Protein AF-A0A965VD50-F1 (afdb_monomer_lite)

pLDDT: mean 77.56, std 16.08, range [37.97, 95.81]

Sequence (191 aa):
MLQEQPTMGSTSDRRQHGAGDTHPACRGAGSARGFTLVELLVVIAIIATLIGLLLPAVQSARESARRSQCQSNMRQMALAFVVCADTKRYLPAACYTTAAASTTKFPKPPEGNTSRTEHSWRVQVLDYLEEKATLGTYNLQKHWYNSTTNSSPASSIDASLGVRADSNIGVATRTVSVFRCPTAPAAPKIS

Secondary structure (DSSP, 8-state):
---------------------------------PPPHHHHHHHHHHHHHHHHHHHHHHHHHHHHHHHHHHHHHHHHHHHHHHHHHHHHSS---SB--GGGTT-TTS--PPTT-TT----BHHHHHTTTTT-HHHHHT--TTS-TT--SBSSSSPPPBPTTTSSBTTBHHHHHT---GGG--TTSPPPP---

Radius of gyration: 32.41 Å; chains: 1; bounding box: 77×69×64 Å

Structure (mmCIF, N/CA/C/O backbone):
data_AF-A0A965VD50-F1
#
_entry.id   AF-A0A965VD50-F1
#
loop_
_atom_site.group_PDB
_atom_site.id
_atom_site.type_symbol
_atom_site.label_atom_id
_atom_site.label_alt_id
_atom_site.label_comp_id
_atom_site.label_asym_id
_atom_site.label_entity_id
_atom_site.label_seq_id
_atom_site.pdbx_PDB_ins_code
_atom_site.Cartn_x
_atom_site.Cartn_y
_atom_site.Cartn_z
_atom_site.occupancy
_atom_site.B_iso_or_equiv
_atom_site.auth_seq_id
_atom_site.auth_comp_id
_atom_site.auth_asym_id
_atom_site.auth_atom_id
_atom_site.pdbx_PDB_model_num
ATOM 1 N N . MET A 1 1 ? 0.221 50.628 -17.707 1.00 41.06 1 MET A N 1
ATOM 2 C CA . MET A 1 1 ? -1.244 50.649 -17.909 1.00 41.06 1 MET A CA 1
ATOM 3 C C . MET A 1 1 ? -1.758 49.302 -17.427 1.00 41.06 1 MET A C 1
ATOM 5 O O . MET A 1 1 ? -1.425 48.324 -18.070 1.00 41.06 1 MET A O 1
ATOM 9 N N . LEU A 1 2 ? -2.403 49.097 -16.284 1.00 38.66 2 LEU A N 1
ATOM 10 C CA . LEU A 1 2 ? -3.078 49.908 -15.259 1.00 38.66 2 LEU A CA 1
ATOM 11 C C . LEU A 1 2 ? -2.607 49.346 -13.883 1.00 38.66 2 LEU A C 1
ATOM 13 O O . LEU A 1 2 ? -2.403 48.141 -13.790 1.00 38.66 2 LEU A O 1
ATOM 17 N N . GLN A 1 3 ? -2.123 50.178 -12.949 1.00 37.97 3 GLN A N 1
ATOM 18 C CA . GLN A 1 3 ? -2.853 50.781 -11.803 1.00 37.97 3 GLN A CA 1
ATOM 19 C C . GLN A 1 3 ? -2.898 49.814 -10.588 1.00 37.97 3 GLN A C 1
ATOM 21 O O . GLN A 1 3 ? -3.434 48.721 -10.708 1.00 37.97 3 GLN A O 1
ATOM 26 N N . GLU A 1 4 ? -2.069 50.024 -9.547 1.00 42.53 4 GLU A N 1
ATOM 27 C CA . GLU A 1 4 ? -2.384 50.716 -8.259 1.00 42.53 4 GLU A CA 1
ATOM 28 C C . GLU A 1 4 ? -3.633 50.124 -7.565 1.00 42.53 4 GLU A C 1
ATOM 30 O O . GLU A 1 4 ? -4.651 49.965 -8.220 1.00 42.53 4 GLU A O 1
ATOM 35 N N . GLN A 1 5 ? -3.749 49.826 -6.268 1.00 45.75 5 GLN A N 1
ATOM 36 C CA . GLN A 1 5 ? -2.951 49.918 -5.038 1.00 45.75 5 GLN A CA 1
ATOM 37 C C . GLN A 1 5 ? -3.771 49.187 -3.919 1.00 45.75 5 GLN A C 1
ATOM 39 O O . GLN A 1 5 ? -4.907 48.779 -4.173 1.00 45.75 5 GLN A O 1
ATOM 44 N N . PRO A 1 6 ? -3.241 49.011 -2.690 1.00 66.69 6 PRO A N 1
ATOM 45 C CA . PRO A 1 6 ? -3.933 48.427 -1.526 1.00 66.69 6 PRO A CA 1
ATOM 46 C C . PRO A 1 6 ? -4.768 49.467 -0.739 1.00 66.69 6 PRO A C 1
ATOM 48 O O . PRO A 1 6 ? -4.595 50.658 -0.964 1.00 66.69 6 PRO A O 1
ATOM 51 N N . THR A 1 7 ? -5.628 49.037 0.209 1.00 50.72 7 THR A N 1
ATOM 52 C CA . THR A 1 7 ? -5.884 49.614 1.569 1.00 50.72 7 THR A CA 1
ATOM 53 C C . THR A 1 7 ? -7.303 49.369 2.128 1.00 50.72 7 THR A C 1
ATOM 55 O O . THR A 1 7 ? -8.295 49.439 1.419 1.00 50.72 7 THR A O 1
ATOM 58 N N . MET A 1 8 ? -7.325 49.129 3.450 1.00 47.28 8 MET A N 1
ATOM 59 C CA . MET A 1 8 ? -8.292 49.535 4.492 1.00 47.28 8 MET A CA 1
ATOM 60 C C . MET A 1 8 ? -9.808 49.281 4.371 1.00 47.28 8 MET A C 1
ATOM 62 O O . MET A 1 8 ? -10.480 49.696 3.438 1.00 47.28 8 MET A O 1
ATOM 66 N N . GLY A 1 9 ? -10.375 48.769 5.474 1.00 45.22 9 GLY A N 1
ATOM 67 C CA . GLY A 1 9 ? -11.815 48.791 5.738 1.00 45.22 9 GLY A CA 1
ATOM 68 C C . GLY A 1 9 ? -12.187 48.307 7.140 1.00 45.22 9 GLY A C 1
ATOM 69 O O . GLY A 1 9 ? -12.699 47.207 7.304 1.00 45.22 9 GLY A O 1
ATOM 70 N N . SER A 1 10 ? -11.915 49.132 8.152 1.00 48.75 10 SER A N 1
ATOM 71 C CA . SER A 1 10 ? -12.510 49.035 9.491 1.00 48.75 10 SER A CA 1
ATOM 72 C C . SER A 1 10 ? -14.011 49.357 9.427 1.00 48.75 10 SER A C 1
ATOM 74 O O . SER A 1 10 ? -14.382 50.409 8.918 1.00 48.75 10 SER A O 1
ATOM 76 N N . THR A 1 11 ? -14.856 48.488 9.984 1.00 60.41 11 THR A N 1
ATOM 77 C CA . THR A 1 11 ? -16.196 48.812 10.517 1.00 60.41 11 THR A CA 1
ATOM 78 C C . THR A 1 11 ? -16.309 47.991 11.809 1.00 60.41 11 THR A C 1
ATOM 80 O O . THR A 1 11 ? -16.185 46.774 11.783 1.00 60.41 11 THR A O 1
ATOM 83 N N . SER A 1 12 ? -16.203 48.553 13.013 1.00 54.62 12 SER A N 1
ATOM 84 C CA . SER A 1 12 ? -17.037 49.576 13.647 1.00 54.62 12 SER A CA 1
ATOM 85 C C . SER A 1 12 ? -18.519 49.189 13.685 1.00 54.62 12 SER A C 1
ATOM 87 O O . SER A 1 12 ? -19.268 49.426 12.746 1.00 54.62 12 SER A O 1
ATOM 89 N N . ASP A 1 13 ? -18.879 48.635 14.843 1.00 44.47 13 ASP A N 1
ATOM 90 C CA . ASP A 1 13 ? -19.985 49.102 15.681 1.00 44.47 13 ASP A CA 1
ATOM 91 C C . ASP A 1 13 ? -21.411 48.556 15.455 1.00 44.47 13 ASP A C 1
ATOM 93 O O . ASP A 1 13 ? -21.925 48.397 14.353 1.00 44.47 13 ASP A O 1
ATOM 97 N N . ARG A 1 14 ? -22.058 48.374 16.614 1.00 52.06 14 ARG A N 1
ATOM 98 C CA . ARG A 1 14 ? -23.483 48.176 16.901 1.00 52.06 14 ARG A CA 1
ATOM 99 C C . ARG A 1 14 ? -24.137 46.865 16.464 1.00 52.06 14 ARG A C 1
ATOM 101 O O . ARG A 1 14 ? -24.595 46.728 15.341 1.00 52.06 14 ARG A O 1
ATOM 108 N N . ARG A 1 15 ? -24.483 46.037 17.461 1.00 49.19 15 ARG A N 1
ATOM 109 C CA . ARG A 1 15 ? -25.770 46.192 18.175 1.00 49.19 15 ARG A CA 1
ATOM 110 C C . ARG A 1 15 ? -25.696 45.649 19.602 1.00 49.19 15 ARG A C 1
ATOM 112 O O . ARG A 1 15 ? -25.590 44.452 19.833 1.00 49.19 15 ARG A O 1
ATOM 119 N N . GLN A 1 16 ? -25.842 46.569 20.548 1.00 56.34 16 GLN A N 1
ATOM 120 C CA . GLN A 1 16 ? -26.406 46.302 21.865 1.00 56.34 16 GLN A CA 1
ATOM 121 C C . GLN A 1 16 ? -27.854 45.822 21.659 1.00 56.34 16 GLN A C 1
ATOM 123 O O . GLN A 1 16 ? -28.603 46.446 20.903 1.00 56.34 16 GLN A O 1
ATOM 128 N N . HIS A 1 17 ? -28.248 44.713 22.282 1.00 54.81 17 HIS A N 1
ATOM 129 C CA . HIS A 1 17 ? -29.659 44.395 22.503 1.00 54.81 17 HIS A CA 1
ATOM 130 C C . HIS A 1 17 ? -29.962 44.689 23.962 1.00 54.81 17 HIS A C 1
ATOM 132 O O . HIS A 1 17 ? -29.451 44.039 24.873 1.00 54.81 17 HIS A O 1
ATOM 138 N N . GLY A 1 18 ? -30.702 45.782 24.126 1.00 46.00 18 GLY A N 1
ATOM 139 C CA . GLY A 1 18 ? -31.207 46.272 25.386 1.00 46.00 18 GLY A CA 1
ATOM 140 C C . GLY A 1 18 ? -32.328 45.402 25.934 1.00 46.00 18 GLY A C 1
ATOM 141 O O . GLY A 1 18 ? -32.917 44.564 25.255 1.00 46.00 18 GLY A O 1
ATOM 142 N N . ALA A 1 19 ? -32.544 45.651 27.213 1.00 53.38 19 ALA A N 1
ATOM 143 C CA . ALA A 1 19 ? -33.482 45.031 28.113 1.00 53.38 19 ALA A CA 1
ATOM 144 C C . ALA A 1 19 ? -34.955 45.171 27.706 1.00 53.38 19 ALA A C 1
ATOM 146 O O . ALA A 1 19 ? -35.356 46.169 27.113 1.00 53.38 19 ALA A O 1
ATOM 147 N N . GLY A 1 20 ? -35.741 44.229 28.230 1.00 54.81 20 GLY A N 1
ATOM 148 C CA . GLY A 1 20 ? -37.122 44.457 28.638 1.00 54.81 20 GLY A CA 1
ATOM 149 C C . GLY A 1 20 ? -38.141 43.748 27.769 1.00 54.81 20 GLY A C 1
ATOM 150 O O . GLY A 1 20 ? -38.530 44.300 26.760 1.00 54.81 20 GLY A O 1
ATOM 151 N N . ASP A 1 21 ? -38.590 42.574 28.221 1.00 56.72 21 ASP A N 1
ATOM 152 C CA . ASP A 1 21 ? -39.998 42.175 28.145 1.00 56.72 21 ASP A CA 1
ATOM 153 C C . ASP A 1 21 ? -40.281 41.151 29.251 1.00 56.72 21 ASP A C 1
ATOM 155 O O . ASP A 1 21 ? -40.135 39.935 29.123 1.00 56.72 21 ASP A O 1
ATOM 159 N N . THR A 1 22 ? -40.644 41.693 30.410 1.00 60.84 22 THR A N 1
ATOM 160 C CA . THR A 1 22 ? -41.319 40.977 31.487 1.00 60.84 22 THR A CA 1
ATOM 161 C C . THR A 1 22 ? -42.763 40.708 31.075 1.00 60.84 22 THR A C 1
ATOM 163 O O . THR A 1 22 ? -43.581 41.624 31.086 1.00 60.84 22 THR A O 1
ATOM 166 N N . HIS A 1 23 ? -43.097 39.450 30.793 1.00 62.97 23 HIS A N 1
ATOM 167 C CA . HIS A 1 23 ? -44.482 38.982 30.752 1.00 62.97 23 HIS A CA 1
ATOM 168 C C . HIS A 1 23 ? -44.702 37.921 31.839 1.00 62.97 23 HIS A C 1
ATOM 170 O O . HIS A 1 23 ? -44.161 36.816 31.731 1.00 62.97 23 HIS A O 1
ATOM 176 N N . PRO A 1 24 ? -45.490 38.207 32.893 1.00 64.50 24 PRO A N 1
ATOM 177 C CA . PRO A 1 24 ? -45.960 37.181 33.801 1.00 64.50 24 PRO A CA 1
ATOM 178 C C . PRO A 1 24 ? -47.268 36.550 33.293 1.00 64.50 24 PRO A C 1
ATOM 180 O O . PRO A 1 24 ? -48.195 37.232 32.871 1.00 64.50 24 PRO A O 1
ATOM 183 N N . ALA A 1 25 ? -47.312 35.225 33.446 1.00 61.38 25 ALA A N 1
ATOM 184 C CA . ALA A 1 25 ? -48.476 34.355 33.613 1.00 61.38 25 ALA A CA 1
ATOM 185 C C . ALA A 1 25 ? -49.461 34.142 32.441 1.00 61.38 25 ALA A C 1
ATOM 187 O O . ALA A 1 25 ? -50.393 34.902 32.216 1.00 61.38 25 ALA A O 1
ATOM 188 N N . CYS A 1 26 ? -49.421 32.917 31.908 1.00 51.19 26 CYS A N 1
ATOM 189 C CA . CYS A 1 26 ? -50.562 32.006 32.027 1.00 51.19 26 CYS A CA 1
ATOM 190 C C . CYS A 1 26 ? -50.050 30.633 32.493 1.00 51.19 26 CYS A C 1
ATOM 192 O O . CYS A 1 26 ? -49.469 29.866 31.729 1.00 51.19 26 CYS A O 1
ATOM 194 N N . ARG A 1 27 ? -50.227 30.352 33.792 1.00 61.41 27 ARG A N 1
ATOM 195 C CA . ARG A 1 27 ? -50.017 29.033 34.404 1.00 61.41 27 ARG A CA 1
ATOM 196 C C . ARG A 1 27 ? -51.061 28.067 33.847 1.00 61.41 27 ARG A C 1
ATOM 198 O O . ARG A 1 27 ? -52.186 28.024 34.337 1.00 61.41 27 ARG A O 1
ATOM 205 N N . GLY A 1 28 ? -50.671 27.252 32.873 1.00 56.47 28 GLY A N 1
ATOM 206 C CA . GLY A 1 28 ? -51.332 25.973 32.649 1.00 56.47 28 GLY A CA 1
ATOM 207 C C . GLY A 1 28 ? -51.062 25.087 33.861 1.00 56.47 28 GLY A C 1
ATOM 208 O O . GLY A 1 28 ? -49.929 24.662 34.076 1.00 56.47 28 GLY A O 1
ATOM 209 N N . ALA A 1 29 ? -52.082 24.845 34.682 1.00 61.56 29 ALA A N 1
ATOM 210 C CA . ALA A 1 29 ? -52.046 23.870 35.765 1.00 61.56 29 ALA A CA 1
ATOM 211 C C . ALA A 1 29 ? -52.040 22.443 35.183 1.00 61.56 29 ALA A C 1
ATOM 213 O O . ALA A 1 29 ? -52.995 21.687 35.318 1.00 61.56 29 ALA A O 1
ATOM 214 N N . GLY A 1 30 ? -50.959 22.081 34.494 1.00 61.66 30 GLY A N 1
ATOM 215 C CA . GLY A 1 30 ? -50.600 20.692 34.260 1.00 61.66 30 GLY A CA 1
ATOM 216 C C . GLY A 1 30 ? -49.886 20.196 35.507 1.00 61.66 30 GLY A C 1
ATOM 217 O O . GLY A 1 30 ? -48.9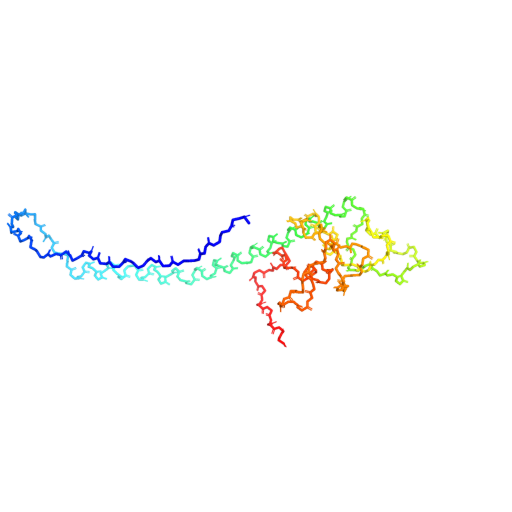05 20.800 35.931 1.00 61.66 30 GLY A O 1
ATOM 218 N N . SER A 1 31 ? -50.396 19.133 36.124 1.00 60.84 31 SER A N 1
ATOM 219 C CA . SER A 1 31 ? -49.736 18.428 37.224 1.00 60.84 31 SER A CA 1
ATOM 220 C C . SER A 1 31 ? -48.315 18.034 36.800 1.00 60.84 31 SER A C 1
ATOM 222 O O . SER A 1 31 ? -48.105 17.011 36.150 1.00 60.84 31 SER A O 1
ATOM 224 N N . ALA A 1 32 ? -47.331 18.872 37.129 1.00 59.91 32 ALA A N 1
ATOM 225 C CA . ALA A 1 32 ? -45.926 18.536 37.001 1.00 59.91 32 ALA A CA 1
ATOM 226 C C . ALA A 1 32 ? -45.620 17.517 38.101 1.00 59.91 32 ALA A C 1
ATOM 228 O O . ALA A 1 32 ? -45.305 17.870 39.236 1.00 59.91 32 ALA A O 1
ATOM 229 N N . ARG A 1 33 ? -45.795 16.235 37.773 1.00 65.81 33 ARG A N 1
ATOM 230 C CA . ARG A 1 33 ? -45.279 15.121 38.566 1.00 65.81 33 ARG A CA 1
ATOM 231 C C . ARG A 1 33 ? -43.761 15.288 38.636 1.00 65.81 33 ARG A C 1
ATOM 233 O O . ARG A 1 33 ? -43.066 15.040 37.656 1.00 65.81 33 ARG A O 1
ATOM 240 N N . GLY A 1 34 ? -43.263 15.794 39.762 1.00 68.31 34 GLY A N 1
ATOM 241 C CA . GLY A 1 34 ? -41.832 15.877 40.026 1.00 68.31 34 GLY A CA 1
ATOM 242 C C . GLY A 1 34 ? -41.246 14.470 40.044 1.00 68.31 34 GLY A C 1
ATOM 243 O O . GLY A 1 34 ? -41.727 13.618 40.788 1.00 68.31 34 GLY A O 1
ATOM 244 N N . PHE A 1 35 ? -40.244 14.233 39.201 1.00 69.94 35 PHE A N 1
ATOM 245 C CA . PHE A 1 35 ? -39.496 12.981 39.173 1.00 69.94 35 PHE A CA 1
ATOM 246 C C . PHE A 1 35 ? -38.835 12.795 40.538 1.00 69.94 35 PHE A C 1
ATOM 248 O O . PHE A 1 35 ? -38.147 13.695 41.032 1.00 69.94 35 PHE A O 1
ATOM 255 N N . THR A 1 36 ? -39.080 11.664 41.188 1.00 86.06 36 THR A N 1
ATOM 256 C CA . THR A 1 36 ? -38.446 11.396 42.479 1.00 86.06 36 THR A CA 1
ATOM 257 C C . THR A 1 36 ? -36.940 11.222 42.258 1.00 86.06 36 THR A C 1
ATOM 259 O O . THR A 1 36 ? -36.515 10.643 41.258 1.00 86.06 36 THR A O 1
ATOM 262 N N . LEU A 1 37 ? -36.095 11.711 43.177 1.00 85.56 37 LEU A N 1
ATOM 263 C CA . LEU A 1 37 ? -34.634 11.521 43.087 1.00 85.56 37 LEU A CA 1
ATOM 264 C C . LEU A 1 37 ? -34.265 10.042 42.882 1.00 85.56 37 LEU A C 1
ATOM 266 O O . LEU A 1 37 ? -33.295 9.736 42.197 1.00 85.56 37 LEU A O 1
ATOM 270 N N . VAL A 1 38 ? -35.079 9.138 43.435 1.00 90.31 38 VAL A N 1
ATOM 271 C CA . VAL A 1 38 ? -34.940 7.684 43.317 1.00 90.31 38 VAL A CA 1
ATOM 272 C C . VAL A 1 38 ? -35.184 7.189 41.887 1.00 90.31 38 VAL A C 1
ATOM 274 O O . VAL A 1 38 ? -34.403 6.373 41.400 1.00 90.31 38 VAL A O 1
ATOM 277 N N . GLU A 1 39 ? -36.202 7.697 41.183 1.00 89.56 39 GLU A N 1
ATOM 278 C CA . GLU A 1 39 ? -36.430 7.351 39.771 1.00 89.56 39 GLU A CA 1
ATOM 279 C C . GLU A 1 39 ? -35.262 7.792 38.883 1.00 89.56 39 GLU A C 1
ATOM 281 O O . GLU A 1 39 ? -34.875 7.069 37.969 1.00 89.56 39 GLU A O 1
ATOM 286 N N . LEU A 1 40 ? -34.648 8.949 39.151 1.00 89.88 40 LEU A N 1
ATOM 287 C CA . LEU A 1 40 ? -33.473 9.376 38.384 1.00 89.88 40 LEU A CA 1
ATOM 288 C C . LEU A 1 40 ? -32.260 8.482 38.685 1.00 89.88 40 LEU A C 1
ATOM 290 O O . LEU A 1 40 ? -31.506 8.118 37.782 1.00 89.88 40 LEU A O 1
ATOM 294 N N . LEU A 1 41 ? -32.090 8.104 39.955 1.00 92.00 41 LEU A N 1
ATOM 295 C CA . LEU A 1 41 ? -30.945 7.336 40.438 1.00 92.00 41 LEU A CA 1
ATOM 296 C C . LEU A 1 41 ? -30.950 5.896 39.899 1.00 92.00 41 LEU A C 1
ATOM 298 O O . LEU A 1 41 ? -29.901 5.378 39.516 1.00 92.00 41 LEU A O 1
ATOM 302 N N . VAL A 1 42 ? -32.122 5.262 39.783 1.00 93.56 42 VAL A N 1
ATOM 303 C CA . VAL A 1 42 ? -32.208 3.913 39.198 1.00 93.56 42 VAL A CA 1
ATOM 304 C C . VAL A 1 42 ? -31.885 3.922 37.701 1.00 93.56 42 VAL A C 1
ATOM 306 O O . VAL A 1 42 ? -31.205 3.021 37.210 1.00 93.56 42 VAL A O 1
ATOM 309 N N . VAL A 1 43 ? -32.291 4.967 36.973 1.00 94.06 43 VAL A N 1
ATOM 310 C CA . VAL A 1 43 ? -32.039 5.076 35.528 1.00 94.06 43 VAL A CA 1
ATOM 311 C C . VAL A 1 43 ? -30.547 5.211 35.246 1.00 94.06 43 VAL A C 1
ATOM 313 O O . VAL A 1 43 ? -30.010 4.486 34.407 1.00 94.06 43 VAL A O 1
ATOM 316 N N . ILE A 1 44 ? -29.847 6.080 35.979 1.00 95.25 44 ILE A N 1
ATOM 317 C CA . ILE A 1 44 ? -28.394 6.214 35.812 1.00 95.25 44 ILE A CA 1
ATOM 318 C C . ILE A 1 44 ? -27.655 4.929 36.216 1.00 95.25 44 ILE A C 1
ATOM 320 O O . ILE A 1 44 ? -26.668 4.580 35.572 1.00 95.25 44 ILE A O 1
ATOM 324 N N . ALA A 1 45 ? -28.151 4.183 37.212 1.00 95.25 45 ALA A N 1
ATOM 325 C CA . ALA A 1 45 ? -27.566 2.905 37.623 1.00 95.25 45 ALA A CA 1
ATOM 326 C C . ALA A 1 45 ? -27.689 1.828 36.528 1.00 95.25 45 ALA A C 1
ATOM 328 O O . ALA A 1 45 ? -26.739 1.085 36.262 1.00 95.25 45 ALA A O 1
ATOM 329 N N . ILE A 1 46 ? -28.830 1.775 35.837 1.00 95.81 46 ILE A N 1
ATOM 330 C CA . ILE A 1 46 ? -29.036 0.860 34.708 1.00 95.81 46 ILE A CA 1
ATOM 331 C C . ILE A 1 46 ? -28.140 1.255 33.523 1.00 95.81 46 ILE A C 1
ATOM 333 O O . ILE A 1 46 ? -27.475 0.404 32.940 1.00 95.81 46 ILE A O 1
ATOM 337 N N . ILE A 1 47 ? -28.037 2.545 33.188 1.00 95.25 47 ILE A N 1
ATOM 338 C CA . ILE A 1 47 ? -27.158 3.002 32.096 1.00 95.25 47 ILE A CA 1
ATOM 339 C C . ILE A 1 47 ? -25.684 2.690 32.407 1.00 95.25 47 ILE A C 1
ATOM 341 O O . ILE A 1 47 ? -24.959 2.203 31.538 1.00 95.25 47 ILE A O 1
ATOM 345 N N . ALA A 1 48 ? -25.242 2.916 33.648 1.00 95.25 48 ALA A N 1
ATOM 346 C CA . ALA A 1 48 ? -23.869 2.648 34.071 1.00 95.25 48 ALA A CA 1
ATOM 347 C C . ALA A 1 48 ? -23.500 1.158 33.971 1.00 95.25 48 ALA A C 1
ATOM 349 O O . ALA A 1 48 ? -22.411 0.825 33.503 1.00 95.25 48 ALA A O 1
ATOM 350 N N . THR A 1 49 ? -24.409 0.255 34.353 1.00 93.44 49 THR A N 1
ATOM 351 C CA . THR A 1 49 ? -24.188 -1.197 34.233 1.00 93.44 49 THR A CA 1
ATOM 352 C C . THR A 1 49 ? -24.156 -1.658 32.777 1.00 93.44 49 THR A C 1
ATOM 354 O O . THR A 1 49 ? -23.261 -2.417 32.404 1.00 93.44 49 THR A O 1
ATOM 357 N N . LEU A 1 50 ? -25.047 -1.145 31.922 1.00 95.31 50 LEU A N 1
ATOM 358 C CA . LEU A 1 50 ? -25.031 -1.445 30.486 1.00 95.31 50 LEU A CA 1
ATOM 359 C C . LEU A 1 50 ? -23.719 -0.995 29.824 1.00 95.31 50 LEU A C 1
ATOM 361 O O . LEU A 1 50 ? -23.094 -1.773 29.106 1.00 95.31 50 LEU A O 1
ATOM 365 N N . ILE A 1 51 ? -23.255 0.228 30.101 1.00 93.50 51 ILE A N 1
ATOM 366 C CA . ILE A 1 51 ? -21.987 0.743 29.556 1.00 93.50 51 ILE A CA 1
ATOM 367 C C . ILE A 1 51 ? -20.784 -0.034 30.111 1.00 93.50 51 ILE A C 1
ATOM 369 O O . ILE A 1 51 ? -19.859 -0.348 29.357 1.00 93.50 51 ILE A O 1
ATOM 373 N N . GLY A 1 52 ? -20.804 -0.387 31.400 1.00 91.19 52 GLY A N 1
ATOM 374 C CA . GLY A 1 52 ? -19.740 -1.156 32.049 1.00 91.19 52 GLY A CA 1
ATOM 375 C C . GLY A 1 52 ? -19.491 -2.520 31.397 1.00 91.19 52 GLY A C 1
ATOM 376 O O . GLY A 1 52 ? -18.342 -2.944 31.285 1.00 91.19 52 GLY A O 1
ATOM 377 N N . LEU A 1 53 ? -20.540 -3.171 30.890 1.00 90.38 53 LEU A N 1
ATOM 378 C CA . LEU A 1 53 ? -20.425 -4.438 30.160 1.00 90.38 53 LEU A CA 1
ATOM 379 C C . LEU A 1 53 ? -19.976 -4.251 28.699 1.00 90.38 53 LEU A C 1
ATOM 381 O O . LEU A 1 53 ? -19.365 -5.148 28.117 1.00 90.38 53 LEU A O 1
ATOM 385 N N . LEU A 1 54 ? -20.234 -3.082 28.105 1.00 88.19 54 LEU A N 1
ATOM 386 C CA . LEU A 1 54 ? -19.913 -2.785 26.706 1.00 88.19 54 LEU A CA 1
ATOM 387 C C . LEU A 1 54 ? -18.442 -2.391 26.491 1.00 88.19 54 LEU A C 1
ATOM 389 O O . LEU A 1 54 ? -17.865 -2.749 25.465 1.00 88.19 54 LEU A O 1
ATOM 393 N N . LEU A 1 55 ? -17.805 -1.687 27.434 1.00 87.19 55 LEU A N 1
ATOM 394 C CA . LEU A 1 55 ? -16.414 -1.222 27.282 1.00 87.19 55 LEU A CA 1
ATOM 395 C C . LEU A 1 55 ? -15.391 -2.328 26.935 1.00 87.19 55 LEU A C 1
ATOM 397 O O . LEU A 1 55 ? -14.662 -2.161 25.950 1.00 87.19 55 LEU A O 1
ATOM 401 N N . PRO A 1 56 ? -15.309 -3.449 27.681 1.00 82.00 56 PRO A N 1
ATOM 402 C CA . PRO A 1 56 ? -14.355 -4.514 27.365 1.00 82.00 56 PRO A CA 1
ATOM 403 C C . PRO A 1 56 ? -14.680 -5.212 26.033 1.00 82.00 56 PRO A C 1
ATOM 405 O O . PRO A 1 56 ? -13.772 -5.610 25.300 1.00 82.00 56 PRO A O 1
ATOM 408 N N . ALA A 1 57 ? -15.963 -5.292 25.662 1.00 86.50 57 ALA A N 1
ATOM 409 C CA . ALA A 1 57 ? -16.399 -5.871 24.392 1.00 86.50 57 ALA A CA 1
ATOM 410 C C . ALA A 1 57 ? -16.027 -4.998 23.175 1.00 86.50 57 ALA A C 1
ATOM 412 O O . ALA A 1 57 ? -15.691 -5.512 22.110 1.00 86.50 57 ALA A O 1
ATOM 413 N N . VAL A 1 58 ? -16.015 -3.668 23.312 1.00 89.12 58 VAL A N 1
ATOM 414 C CA . VAL A 1 58 ? -15.630 -2.766 22.210 1.00 89.12 58 VAL A CA 1
ATOM 415 C C . VAL A 1 58 ? -14.147 -2.907 21.853 1.00 89.12 58 VAL A C 1
ATOM 417 O O . VAL A 1 58 ? -13.775 -2.781 20.685 1.00 89.12 58 VAL A O 1
ATOM 420 N N . GLN A 1 59 ? -13.283 -3.198 22.826 1.00 84.44 59 GLN A N 1
ATOM 421 C CA . GLN A 1 59 ? -11.850 -3.380 22.580 1.00 84.44 59 GLN A CA 1
ATOM 422 C C . GLN A 1 59 ? -11.564 -4.675 21.811 1.00 84.44 59 GLN A C 1
ATOM 424 O O . GLN A 1 59 ? -10.796 -4.654 20.845 1.00 84.44 59 GLN A O 1
ATOM 429 N N . SER A 1 60 ? -12.233 -5.775 22.171 1.00 85.88 60 SER A N 1
ATOM 430 C CA . SER A 1 60 ? -12.122 -7.039 21.433 1.00 85.88 60 SER A CA 1
ATOM 431 C C . SER A 1 60 ? -12.684 -6.915 20.012 1.00 85.88 60 SER A C 1
ATOM 433 O O . SER A 1 60 ? -12.075 -7.418 19.063 1.00 85.88 60 SER A O 1
ATOM 435 N N . ALA A 1 61 ? -13.779 -6.168 19.836 1.00 86.19 61 ALA A N 1
ATOM 436 C CA . ALA A 1 61 ? -14.345 -5.869 18.525 1.00 86.19 61 ALA A CA 1
ATOM 437 C C . ALA A 1 61 ? -13.393 -5.022 17.663 1.00 86.19 61 ALA A C 1
ATOM 439 O O . ALA A 1 61 ? -13.152 -5.353 16.502 1.00 86.19 61 ALA A O 1
ATOM 440 N N . ARG A 1 62 ? -12.787 -3.964 18.223 1.00 90.69 62 ARG A N 1
ATOM 441 C CA . ARG A 1 62 ? -11.811 -3.124 17.505 1.00 90.69 62 ARG A CA 1
ATOM 442 C C . ARG A 1 62 ? -10.576 -3.906 17.082 1.00 90.69 62 ARG A C 1
ATOM 444 O O . ARG A 1 62 ? -10.117 -3.759 15.950 1.00 90.69 62 ARG A O 1
ATOM 451 N N . GLU A 1 63 ? -10.046 -4.745 17.963 1.00 90.75 63 GLU A N 1
ATOM 452 C CA . GLU A 1 63 ? -8.885 -5.567 17.632 1.00 90.75 63 GLU A CA 1
ATOM 453 C C . GLU A 1 63 ? -9.229 -6.625 16.572 1.00 90.75 63 GLU A C 1
ATOM 455 O O . GLU A 1 63 ? -8.468 -6.832 15.626 1.00 90.75 63 GLU A O 1
ATOM 460 N N . SER A 1 64 ? -10.423 -7.217 16.640 1.00 89.44 64 SER A N 1
ATOM 461 C CA . SER A 1 64 ? -10.925 -8.127 15.602 1.00 89.44 64 SER A CA 1
ATOM 462 C C . SER A 1 64 ? -11.110 -7.423 14.254 1.00 89.44 64 SER A C 1
ATOM 464 O O . SER A 1 64 ? -10.769 -7.991 13.215 1.00 89.44 64 SER A O 1
ATOM 466 N N . ALA A 1 65 ? -11.568 -6.168 14.250 1.00 91.31 65 ALA A N 1
ATOM 467 C CA . ALA A 1 65 ? -11.674 -5.357 13.040 1.00 91.31 65 ALA A CA 1
ATOM 468 C C . ALA A 1 65 ? -10.293 -5.042 12.438 1.00 91.31 65 ALA A C 1
ATOM 470 O O . ALA A 1 65 ? -10.091 -5.231 11.239 1.00 91.31 65 ALA A O 1
ATOM 471 N N . ARG A 1 66 ? -9.303 -4.656 13.260 1.00 93.31 66 ARG A N 1
ATOM 472 C CA . ARG A 1 66 ? -7.912 -4.441 12.806 1.00 93.31 66 ARG A CA 1
ATOM 473 C C . ARG A 1 66 ? -7.317 -5.703 12.182 1.00 93.31 66 ARG A C 1
ATOM 475 O O . ARG A 1 66 ? -6.674 -5.625 11.133 1.00 93.31 66 ARG A O 1
ATOM 482 N N . ARG A 1 67 ? -7.550 -6.864 12.800 1.00 92.44 67 ARG A N 1
ATOM 483 C CA . ARG A 1 67 ? -7.119 -8.170 12.276 1.00 92.44 67 ARG A CA 1
ATOM 484 C C . ARG A 1 67 ? -7.816 -8.516 10.966 1.00 92.44 67 ARG A C 1
ATOM 486 O O . ARG A 1 67 ? -7.145 -8.912 10.018 1.00 92.44 67 ARG A O 1
ATOM 493 N N . SER A 1 68 ? -9.129 -8.312 10.891 1.00 93.62 68 SER A N 1
ATOM 494 C CA . SER A 1 68 ? -9.919 -8.565 9.681 1.00 93.62 68 SER A CA 1
ATOM 495 C C . SER A 1 68 ? -9.459 -7.688 8.516 1.00 93.62 68 SER A C 1
ATOM 497 O O . SER A 1 68 ? -9.293 -8.183 7.402 1.00 93.62 68 SER A O 1
ATOM 499 N N . GLN A 1 69 ? -9.143 -6.416 8.778 1.00 93.38 69 GLN A N 1
ATOM 500 C CA . GLN A 1 69 ? -8.575 -5.519 7.773 1.00 93.38 69 GLN A CA 1
ATOM 501 C C . GLN A 1 69 ? -7.201 -5.999 7.287 1.00 93.38 69 GLN A C 1
ATOM 503 O O . GLN A 1 69 ? -6.963 -6.051 6.085 1.00 93.38 69 GLN A O 1
ATOM 508 N N . CYS A 1 70 ? -6.305 -6.400 8.197 1.00 94.00 70 CYS A N 1
ATOM 509 C CA . CYS A 1 70 ? -4.998 -6.950 7.820 1.00 94.00 70 CYS A CA 1
ATOM 510 C C . CYS A 1 70 ? -5.139 -8.223 6.966 1.00 94.00 70 CYS A C 1
ATOM 512 O O . CYS A 1 70 ? -4.470 -8.357 5.944 1.00 94.00 70 CYS A O 1
ATOM 514 N N . GLN A 1 71 ? -6.050 -9.134 7.327 1.00 94.50 71 GLN A N 1
ATOM 515 C CA . GLN A 1 71 ? -6.337 -10.323 6.518 1.00 94.50 71 GLN A CA 1
ATOM 516 C C . GLN A 1 71 ? -6.878 -9.964 5.130 1.00 94.50 71 GLN A C 1
ATOM 518 O O . GLN A 1 71 ? -6.477 -10.584 4.148 1.00 94.50 71 GLN A O 1
ATOM 523 N N . SER A 1 72 ? -7.750 -8.957 5.030 1.00 93.62 72 SER A N 1
ATOM 524 C CA . SER A 1 72 ? -8.248 -8.459 3.743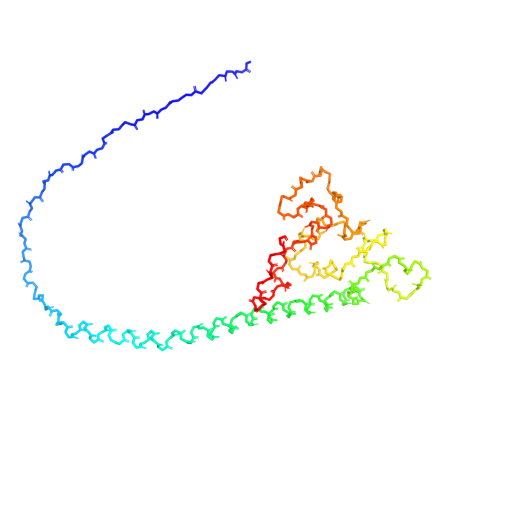 1.00 93.62 72 SER A CA 1
ATOM 525 C C . SER A 1 72 ? -7.113 -7.904 2.875 1.00 93.62 72 SER A C 1
ATOM 527 O O . SER A 1 72 ? -6.963 -8.320 1.729 1.00 93.62 72 SER A O 1
ATOM 529 N N . ASN A 1 73 ? -6.240 -7.068 3.445 1.00 93.94 73 ASN A N 1
ATOM 530 C CA . ASN A 1 73 ? -5.071 -6.524 2.749 1.00 93.94 73 ASN A CA 1
ATOM 531 C C . ASN A 1 73 ? -4.138 -7.642 2.241 1.00 93.94 73 ASN A C 1
ATOM 533 O O . ASN A 1 73 ? -3.697 -7.615 1.094 1.00 93.94 73 ASN A O 1
ATOM 537 N N . MET A 1 74 ? -3.881 -8.672 3.058 1.00 92.94 74 MET A N 1
ATOM 538 C CA . MET A 1 74 ? -3.078 -9.831 2.643 1.00 92.94 74 MET A CA 1
ATOM 539 C C . MET A 1 74 ? -3.727 -10.633 1.515 1.00 92.94 74 MET A C 1
ATOM 541 O O . MET A 1 74 ? -3.030 -11.066 0.598 1.00 92.94 74 MET A O 1
ATOM 545 N N . ARG A 1 75 ? -5.053 -10.805 1.546 1.00 94.56 75 ARG A N 1
ATOM 546 C CA . ARG A 1 75 ? -5.792 -11.453 0.454 1.00 94.56 75 ARG A CA 1
ATOM 547 C C . ARG A 1 75 ? -5.696 -10.651 -0.843 1.00 94.56 75 ARG A C 1
ATOM 549 O O . ARG A 1 75 ? -5.469 -11.250 -1.887 1.00 94.56 75 ARG A O 1
ATOM 556 N N . GLN A 1 76 ? -5.802 -9.322 -0.778 1.00 93.38 76 GLN A N 1
ATOM 557 C CA . GLN A 1 76 ? -5.631 -8.449 -1.946 1.00 93.38 76 GLN A CA 1
ATOM 558 C C . GLN A 1 76 ? -4.222 -8.564 -2.537 1.00 93.38 76 GLN A C 1
ATOM 560 O O . GLN A 1 76 ? -4.081 -8.705 -3.749 1.00 93.38 76 GLN A O 1
ATOM 565 N N . MET A 1 77 ? -3.182 -8.600 -1.693 1.00 93.25 77 MET A N 1
ATOM 566 C CA . MET A 1 77 ? -1.819 -8.867 -2.162 1.00 93.25 77 MET A CA 1
ATOM 567 C C . MET A 1 77 ? -1.723 -10.229 -2.844 1.00 93.25 77 MET A C 1
ATOM 569 O O . MET A 1 77 ? -1.276 -10.305 -3.982 1.00 93.25 77 MET A O 1
ATOM 573 N N . ALA A 1 78 ? -2.164 -11.302 -2.183 1.00 93.62 78 ALA A N 1
ATOM 574 C CA . ALA A 1 78 ? -2.085 -12.651 -2.737 1.00 93.62 78 ALA A CA 1
ATOM 575 C C . ALA A 1 78 ? -2.795 -12.755 -4.097 1.00 93.62 78 ALA A C 1
ATOM 577 O O . ALA A 1 78 ? -2.236 -13.311 -5.041 1.00 93.62 78 ALA A O 1
ATOM 578 N N . LEU A 1 79 ? -3.983 -12.156 -4.221 1.00 94.94 79 LEU A N 1
ATOM 579 C CA . LEU A 1 79 ? -4.715 -12.097 -5.481 1.00 94.94 79 LEU A CA 1
ATOM 580 C C . LEU A 1 79 ? -3.916 -11.357 -6.561 1.00 94.94 79 LEU A C 1
ATOM 582 O O . LEU A 1 79 ? -3.773 -11.867 -7.668 1.00 94.94 79 LEU A O 1
ATOM 586 N N . ALA A 1 80 ? -3.330 -10.206 -6.230 1.00 92.88 80 ALA A N 1
ATOM 587 C CA . ALA A 1 80 ? -2.516 -9.433 -7.161 1.00 92.88 80 ALA A CA 1
ATOM 588 C C . ALA A 1 80 ? -1.280 -10.212 -7.653 1.00 92.88 80 ALA A C 1
ATOM 590 O O . ALA A 1 80 ? -0.932 -10.133 -8.831 1.00 92.88 80 ALA A O 1
ATOM 591 N N . PHE A 1 81 ? -0.646 -11.020 -6.795 1.00 92.38 81 PHE A N 1
ATOM 592 C CA . PHE A 1 81 ? 0.443 -11.918 -7.203 1.00 92.38 81 PHE A CA 1
ATOM 593 C C . PHE A 1 81 ? -0.027 -13.005 -8.172 1.00 92.38 81 PHE A C 1
ATOM 595 O O . PHE A 1 81 ? 0.656 -13.263 -9.161 1.00 92.38 81 PHE A O 1
ATOM 602 N N . VAL A 1 82 ? -1.177 -13.63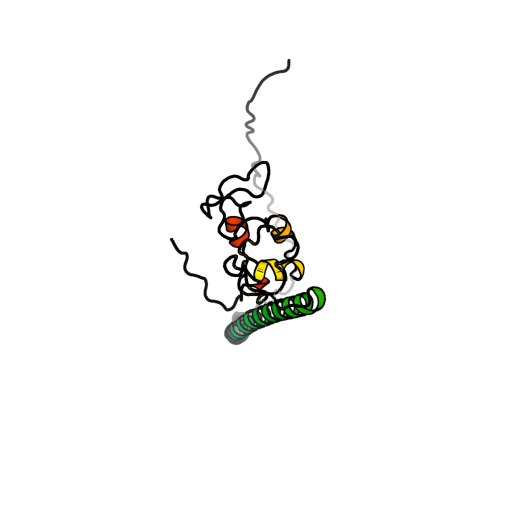1 -7.908 1.00 93.75 82 VAL A N 1
ATOM 603 C CA . VAL A 1 82 ? -1.733 -14.681 -8.776 1.00 93.75 82 VAL A CA 1
ATOM 604 C C . VAL A 1 82 ? -2.122 -14.109 -10.140 1.00 93.75 82 VAL A C 1
ATOM 606 O O . VAL A 1 82 ? -1.737 -14.672 -11.161 1.00 93.75 82 VAL A O 1
ATOM 609 N N . VAL A 1 83 ? -2.800 -12.958 -10.176 1.00 93.31 83 VAL A N 1
ATOM 610 C CA . VAL A 1 83 ? -3.154 -12.269 -11.429 1.00 93.31 83 VAL A CA 1
ATOM 611 C C . VAL A 1 83 ? -1.894 -11.852 -12.196 1.00 93.31 83 VAL A C 1
ATOM 613 O O . VAL A 1 83 ? -1.798 -12.062 -13.406 1.00 93.31 83 VAL A O 1
ATOM 616 N N . CYS A 1 84 ? -0.885 -11.317 -11.503 1.00 90.19 84 CYS A N 1
ATOM 617 C CA . CYS A 1 84 ? 0.404 -10.996 -12.114 1.00 90.19 84 CYS A CA 1
ATOM 618 C C . CYS A 1 84 ? 1.074 -12.237 -12.722 1.00 90.19 84 CYS A C 1
ATOM 620 O O . CYS A 1 84 ? 1.594 -12.169 -13.833 1.00 90.19 84 CYS A O 1
ATOM 622 N N . ALA A 1 85 ? 1.067 -13.368 -12.015 1.00 89.00 85 ALA A N 1
ATOM 623 C CA . ALA A 1 85 ? 1.664 -14.607 -12.497 1.00 89.00 85 ALA A CA 1
ATOM 624 C C . ALA A 1 85 ? 0.921 -15.194 -13.705 1.00 89.00 85 ALA A C 1
ATOM 626 O O . ALA A 1 85 ? 1.569 -15.681 -14.631 1.00 89.00 85 ALA A O 1
ATOM 627 N N . ASP A 1 86 ? -0.412 -15.120 -13.730 1.00 91.56 86 ASP A N 1
ATOM 628 C CA . ASP A 1 86 ? -1.207 -15.605 -14.861 1.00 91.56 86 ASP A CA 1
ATOM 629 C C . ASP A 1 86 ? -0.985 -14.754 -16.121 1.00 91.56 86 ASP A C 1
ATOM 631 O O . ASP A 1 86 ? -0.705 -15.281 -17.197 1.00 91.56 86 ASP A O 1
ATOM 635 N N . THR A 1 87 ? -1.004 -13.428 -15.974 1.00 89.06 87 THR A N 1
ATOM 636 C CA . THR A 1 87 ? -0.807 -12.481 -17.084 1.00 89.06 87 THR A CA 1
ATOM 637 C C . THR A 1 87 ? 0.632 -12.446 -17.606 1.00 89.06 87 THR A C 1
ATOM 639 O O . THR A 1 87 ? 0.845 -12.501 -18.815 1.00 89.06 87 THR A O 1
ATOM 642 N N . LYS A 1 88 ? 1.634 -12.379 -16.718 1.00 82.69 88 LYS A N 1
ATOM 643 C CA . LYS A 1 88 ? 3.053 -12.250 -17.100 1.00 82.69 88 LYS A CA 1
ATOM 644 C C . LYS A 1 88 ? 3.757 -13.593 -17.300 1.00 82.69 88 LYS A C 1
ATOM 646 O O . LYS A 1 88 ? 4.862 -13.617 -17.833 1.00 82.69 88 LYS A O 1
ATOM 651 N N . ARG A 1 89 ? 3.131 -14.710 -16.907 1.00 84.56 89 ARG A N 1
ATOM 652 C CA . ARG A 1 89 ? 3.680 -16.084 -16.962 1.00 84.56 89 ARG A CA 1
ATOM 653 C C . ARG A 1 89 ? 4.931 -16.315 -16.104 1.00 84.56 89 ARG A C 1
ATOM 655 O O . ARG A 1 89 ? 5.652 -17.287 -16.309 1.00 84.56 89 ARG A O 1
ATOM 662 N N . TYR A 1 90 ? 5.181 -15.457 -15.118 1.00 80.06 90 TYR A N 1
ATOM 663 C CA . TYR A 1 90 ? 6.232 -15.629 -14.114 1.00 80.06 90 TYR A CA 1
ATOM 664 C C . TYR A 1 90 ? 5.825 -14.978 -12.787 1.00 80.06 90 TYR A C 1
ATOM 666 O O . TYR A 1 90 ? 5.063 -14.011 -12.761 1.00 80.06 90 TYR A O 1
ATOM 674 N N . LEU A 1 91 ? 6.347 -15.497 -11.672 1.00 84.38 91 LEU A N 1
ATOM 675 C CA . LEU A 1 91 ? 6.136 -14.892 -10.356 1.00 84.38 91 LEU A CA 1
ATOM 676 C C . LEU A 1 91 ? 6.993 -13.624 -10.188 1.00 84.38 91 LEU A C 1
ATOM 678 O O . LEU A 1 91 ? 8.147 -13.615 -10.626 1.00 84.38 91 LEU A O 1
ATOM 682 N N . PRO A 1 92 ? 6.483 -12.575 -9.516 1.00 81.94 92 PRO A N 1
ATOM 683 C CA . PRO A 1 92 ? 7.258 -11.374 -9.220 1.00 81.94 92 PRO A CA 1
ATOM 684 C C . PRO A 1 92 ? 8.544 -11.691 -8.441 1.00 81.94 92 PRO A C 1
ATOM 686 O O . PRO A 1 92 ? 8.489 -12.124 -7.290 1.00 81.94 92 PRO A O 1
ATOM 689 N N . ALA A 1 93 ? 9.713 -11.465 -9.048 1.00 76.12 93 ALA A N 1
ATOM 690 C CA . ALA A 1 93 ? 10.993 -11.682 -8.377 1.00 76.12 93 ALA A CA 1
ATOM 691 C C . ALA A 1 93 ? 11.269 -10.604 -7.316 1.00 76.12 93 ALA A C 1
ATOM 693 O O . ALA A 1 93 ? 10.974 -9.424 -7.522 1.00 76.12 93 ALA A O 1
ATOM 694 N N . ALA A 1 94 ? 11.877 -11.007 -6.194 1.00 72.56 94 ALA A N 1
ATOM 695 C CA . ALA A 1 94 ? 12.196 -10.110 -5.081 1.00 72.56 94 ALA A CA 1
ATOM 696 C C . ALA A 1 94 ? 13.101 -8.943 -5.508 1.00 72.56 94 ALA A C 1
ATOM 698 O O . ALA A 1 94 ? 12.868 -7.804 -5.099 1.00 72.56 94 ALA A O 1
ATOM 699 N N . CYS A 1 95 ? 14.073 -9.223 -6.375 1.00 69.62 95 CYS A N 1
ATOM 700 C CA . CYS A 1 95 ? 14.855 -8.232 -7.093 1.00 69.62 95 CYS A CA 1
ATOM 701 C C . CYS A 1 95 ? 15.175 -8.734 -8.507 1.00 69.62 95 CYS A C 1
ATOM 703 O O . CYS A 1 95 ? 15.309 -9.936 -8.742 1.00 69.62 95 CYS A O 1
ATOM 705 N N . TYR A 1 96 ? 15.325 -7.801 -9.440 1.00 65.62 96 TYR A N 1
ATOM 706 C CA . TYR A 1 96 ? 15.985 -8.048 -10.721 1.00 65.62 96 TYR A CA 1
ATOM 707 C C . TYR A 1 96 ? 17.346 -7.374 -10.628 1.00 65.62 96 TYR A C 1
ATOM 709 O O . TYR A 1 96 ? 17.385 -6.168 -10.434 1.00 65.62 96 TYR A O 1
ATOM 717 N N . THR A 1 97 ? 18.444 -8.126 -10.693 1.00 58.66 97 THR A N 1
ATOM 718 C CA . THR A 1 97 ? 19.798 -7.551 -10.678 1.00 58.66 97 THR A CA 1
ATOM 719 C C . THR A 1 97 ? 20.450 -7.648 -12.052 1.00 58.66 97 THR A C 1
ATOM 721 O O . THR A 1 97 ? 20.233 -8.604 -12.802 1.00 58.66 97 THR A O 1
ATOM 724 N N . THR A 1 98 ? 21.272 -6.654 -12.381 1.00 55.66 98 THR A N 1
ATOM 725 C CA . THR A 1 98 ? 22.092 -6.614 -13.599 1.00 55.66 98 THR A CA 1
ATOM 726 C C . THR A 1 98 ? 23.208 -7.660 -13.595 1.00 55.66 98 THR A C 1
ATOM 728 O O . THR A 1 98 ? 23.721 -7.984 -14.665 1.00 55.66 98 THR A O 1
ATOM 731 N N . ALA A 1 99 ? 23.569 -8.232 -12.437 1.00 52.03 99 ALA A N 1
ATOM 732 C CA . ALA A 1 99 ? 24.684 -9.178 -12.315 1.00 52.03 99 ALA A CA 1
ATOM 733 C C . ALA A 1 99 ? 24.489 -10.480 -13.122 1.00 52.03 99 ALA A C 1
ATOM 735 O O . ALA A 1 99 ? 25.460 -11.148 -13.469 1.00 52.03 99 ALA A O 1
ATOM 736 N N . ALA A 1 100 ? 23.253 -10.815 -13.508 1.00 50.41 100 ALA A N 1
ATOM 737 C CA . ALA A 1 100 ? 22.954 -11.920 -14.420 1.00 50.41 100 ALA A CA 1
ATOM 738 C C . ALA A 1 100 ? 22.951 -11.484 -15.901 1.00 50.41 100 ALA A C 1
ATOM 740 O O . ALA A 1 100 ? 22.148 -11.959 -16.705 1.00 50.41 100 ALA A O 1
ATOM 741 N N . ALA A 1 101 ? 23.849 -10.571 -16.289 1.00 47.44 101 ALA A N 1
ATOM 742 C CA . ALA A 1 101 ? 24.004 -10.128 -17.674 1.00 47.44 101 ALA A CA 1
ATOM 743 C C . ALA A 1 101 ? 24.274 -11.277 -18.666 1.00 47.44 101 ALA A C 1
ATOM 745 O O . ALA A 1 101 ? 23.913 -11.144 -19.835 1.00 47.44 101 ALA A O 1
ATOM 746 N N . SER A 1 102 ? 24.838 -12.398 -18.192 1.00 50.34 102 SER A N 1
ATOM 747 C CA . SER A 1 102 ? 25.299 -13.535 -19.001 1.00 50.34 102 SER A CA 1
ATOM 748 C C . SER A 1 102 ? 24.572 -14.862 -18.766 1.00 50.34 102 SER A C 1
ATOM 750 O O . SER A 1 102 ? 24.879 -15.839 -19.443 1.00 50.34 102 SER A O 1
ATOM 752 N N . THR A 1 103 ? 23.627 -14.948 -17.825 1.00 48.25 103 THR A N 1
ATOM 753 C CA . THR A 1 103 ? 22.948 -16.219 -17.544 1.00 48.25 103 THR A CA 1
ATOM 754 C C . THR A 1 103 ? 21.468 -16.121 -17.859 1.00 48.25 103 THR A C 1
ATOM 756 O O . THR A 1 103 ? 20.722 -15.351 -17.265 1.00 48.25 103 THR A O 1
ATOM 759 N N . THR A 1 104 ? 21.032 -16.992 -18.761 1.00 50.69 104 THR A N 1
ATOM 760 C CA . THR A 1 104 ? 19.651 -17.369 -19.104 1.00 50.69 104 THR A CA 1
ATOM 761 C C . THR A 1 104 ? 18.808 -17.861 -17.909 1.00 50.69 104 THR A C 1
ATOM 763 O O . THR A 1 104 ? 17.767 -18.480 -18.096 1.00 50.69 104 THR A O 1
ATOM 766 N N . LYS A 1 105 ? 19.260 -17.627 -16.669 1.00 52.03 105 LYS A N 1
ATOM 767 C CA . LYS A 1 105 ? 18.723 -18.194 -15.428 1.00 52.03 105 LYS A CA 1
ATOM 768 C C . LYS A 1 105 ? 17.596 -17.379 -14.798 1.00 52.03 105 LYS A C 1
ATOM 770 O O . LYS A 1 105 ? 16.897 -17.921 -13.950 1.00 52.03 105 LYS A O 1
ATOM 775 N N . PHE A 1 106 ? 17.397 -16.123 -15.199 1.00 52.88 106 PHE A N 1
ATOM 776 C CA . PHE A 1 106 ? 16.282 -15.310 -14.709 1.00 52.88 106 PHE A CA 1
ATOM 777 C C . PHE A 1 106 ? 15.356 -14.901 -15.859 1.00 52.88 106 PHE A C 1
ATOM 779 O O . PHE A 1 106 ? 15.853 -14.542 -16.931 1.00 52.88 106 PHE A O 1
ATOM 786 N N . PRO A 1 107 ? 14.024 -14.972 -15.662 1.00 54.81 107 PRO A N 1
ATOM 787 C CA . PRO A 1 107 ? 13.058 -14.596 -16.684 1.00 54.81 107 PRO A CA 1
ATOM 788 C C . PRO A 1 107 ? 13.247 -13.132 -17.095 1.00 54.81 107 PRO A C 1
ATOM 790 O O . PRO A 1 107 ? 13.727 -12.306 -16.315 1.00 54.81 107 PRO A O 1
ATOM 793 N N . LYS A 1 108 ? 12.887 -12.859 -18.355 1.00 59.22 108 LYS A N 1
ATOM 794 C CA . LYS A 1 108 ? 12.896 -11.555 -19.035 1.00 59.22 108 LYS A CA 1
ATOM 795 C C . LYS A 1 108 ? 12.642 -10.402 -18.043 1.00 59.22 108 LYS A C 1
ATOM 797 O O . LYS A 1 108 ? 11.686 -10.493 -17.269 1.00 59.22 108 LYS A O 1
ATOM 802 N N . PRO A 1 109 ? 13.455 -9.324 -18.053 1.00 59.66 109 PRO A N 1
ATOM 803 C CA . PRO A 1 109 ? 13.179 -8.165 -17.213 1.00 59.66 109 PRO A CA 1
ATOM 804 C C . PRO A 1 109 ? 11.747 -7.670 -17.473 1.00 59.66 109 PRO A C 1
ATOM 806 O O . PRO A 1 109 ? 11.259 -7.810 -18.601 1.00 59.66 109 PRO A O 1
ATOM 809 N N . PRO A 1 110 ? 11.061 -7.119 -16.453 1.00 63.19 110 PRO A N 1
ATOM 810 C CA . PRO A 1 110 ? 9.708 -6.599 -16.613 1.00 63.19 110 PRO A CA 1
ATOM 811 C C . PRO A 1 110 ? 9.611 -5.689 -17.836 1.00 63.19 110 PRO A C 1
ATOM 813 O O . PRO A 1 110 ? 10.522 -4.901 -18.107 1.00 63.19 110 PRO A O 1
ATOM 816 N N . GLU A 1 111 ? 8.509 -5.815 -18.574 1.00 63.44 111 GLU A N 1
ATOM 817 C CA . GLU A 1 111 ? 8.250 -4.993 -19.754 1.00 63.44 111 GLU A CA 1
ATOM 818 C C . GLU A 1 111 ? 8.416 -3.510 -19.405 1.00 63.44 111 GLU A C 1
ATOM 820 O O . GLU A 1 111 ? 7.900 -3.034 -18.395 1.00 63.44 111 GLU A O 1
ATOM 825 N N . GLY A 1 112 ? 9.219 -2.802 -20.200 1.00 68.44 112 GLY A N 1
ATOM 826 C CA . GLY A 1 112 ? 9.578 -1.408 -19.939 1.00 68.44 112 GLY A CA 1
ATOM 827 C C . GLY A 1 112 ? 10.888 -1.181 -19.174 1.00 68.44 112 GLY A C 1
ATOM 828 O O . GLY A 1 112 ? 11.254 -0.022 -19.019 1.00 68.44 112 GLY A O 1
ATOM 829 N N . ASN A 1 113 ? 11.625 -2.221 -18.755 1.00 72.88 113 ASN A N 1
ATOM 830 C CA . ASN A 1 113 ? 12.986 -2.111 -18.201 1.00 72.88 113 ASN A CA 1
ATOM 831 C C . ASN A 1 113 ? 14.047 -2.609 -19.203 1.00 72.88 113 ASN A C 1
ATOM 833 O O . ASN A 1 113 ? 14.577 -3.718 -19.100 1.00 72.88 113 ASN A O 1
ATOM 837 N N . THR A 1 114 ? 14.359 -1.779 -20.196 1.00 69.56 114 THR A N 1
ATOM 838 C CA . THR A 1 114 ? 15.410 -2.067 -21.191 1.00 69.56 114 THR A CA 1
ATOM 839 C C . THR A 1 114 ? 16.815 -1.818 -20.643 1.00 69.56 114 THR A C 1
ATOM 841 O O . THR A 1 114 ? 17.758 -2.475 -21.071 1.00 69.56 114 THR A O 1
ATOM 844 N N . SER A 1 115 ? 16.953 -0.926 -19.656 1.00 70.31 115 SER A N 1
ATOM 845 C CA . SER A 1 115 ? 18.228 -0.615 -18.987 1.00 70.31 115 SER A CA 1
ATOM 846 C C . SER A 1 115 ? 18.666 -1.668 -17.960 1.00 70.31 115 SER A C 1
ATOM 848 O O . SER A 1 115 ? 19.713 -1.519 -17.333 1.00 70.31 115 SER A O 1
ATOM 850 N N . ARG A 1 116 ? 17.892 -2.752 -17.796 1.00 70.06 116 ARG A N 1
ATOM 851 C CA . ARG A 1 116 ? 18.142 -3.866 -16.862 1.00 70.06 116 ARG A CA 1
ATOM 852 C C . ARG A 1 116 ? 18.277 -3.417 -15.400 1.00 70.06 116 ARG A C 1
ATOM 854 O O . ARG A 1 116 ? 18.893 -4.117 -14.608 1.00 70.06 116 ARG A O 1
ATOM 861 N N . THR A 1 117 ? 17.699 -2.279 -15.028 1.00 75.88 117 THR A N 1
ATOM 862 C CA . THR A 1 117 ? 17.859 -1.676 -13.703 1.00 75.88 117 THR A CA 1
ATOM 863 C C . THR A 1 117 ? 17.186 -2.466 -12.592 1.00 75.88 117 THR A C 1
ATOM 865 O O . THR A 1 117 ? 16.283 -3.273 -12.825 1.00 75.88 117 THR A O 1
ATOM 868 N N . GLU A 1 118 ? 17.641 -2.227 -11.361 1.00 77.81 118 GLU A N 1
ATOM 869 C CA . GLU A 1 118 ? 17.162 -2.965 -10.198 1.00 77.81 118 GLU A CA 1
ATOM 870 C C . GLU A 1 118 ? 15.829 -2.441 -9.675 1.00 77.81 118 GLU A C 1
ATOM 872 O O . GLU A 1 118 ? 15.706 -1.267 -9.312 1.00 77.81 118 GLU A O 1
ATOM 877 N N . HIS A 1 119 ? 14.858 -3.350 -9.570 1.00 80.75 119 HIS A N 1
ATOM 878 C CA . HIS A 1 119 ? 13.515 -3.082 -9.060 1.00 80.75 119 HIS A CA 1
ATOM 879 C C . HIS A 1 119 ? 13.040 -4.210 -8.147 1.00 80.75 119 HIS A C 1
ATOM 881 O O . HIS A 1 119 ? 13.438 -5.365 -8.311 1.00 80.75 119 HIS A O 1
ATOM 887 N N . SER A 1 120 ? 12.153 -3.873 -7.212 1.00 84.25 120 SER A N 1
ATOM 888 C CA . SER A 1 120 ? 11.489 -4.843 -6.344 1.00 84.25 120 SER A CA 1
ATOM 889 C C . SER A 1 120 ? 10.246 -5.442 -7.002 1.00 84.25 120 SER A C 1
ATOM 891 O O . SER A 1 120 ? 9.642 -4.843 -7.898 1.00 84.25 120 SER A O 1
ATOM 893 N N . TRP A 1 121 ? 9.803 -6.593 -6.488 1.00 84.75 121 TRP A N 1
ATOM 894 C CA . TRP A 1 121 ? 8.532 -7.224 -6.868 1.00 84.75 121 TRP A CA 1
ATOM 895 C C . TRP A 1 121 ? 7.337 -6.259 -6.792 1.00 84.75 121 TRP A C 1
ATOM 897 O O . TRP A 1 121 ? 6.395 -6.356 -7.578 1.00 84.75 121 TRP A O 1
ATOM 907 N N . ARG A 1 122 ? 7.393 -5.294 -5.865 1.00 88.19 122 ARG A N 1
ATOM 908 C CA . ARG A 1 122 ? 6.311 -4.356 -5.555 1.00 88.19 122 ARG A CA 1
ATOM 909 C C . ARG A 1 122 ? 5.873 -3.545 -6.769 1.00 88.19 122 ARG A C 1
ATOM 911 O O . ARG A 1 122 ? 4.681 -3.358 -6.961 1.00 88.19 122 ARG A O 1
ATOM 918 N N . VAL A 1 123 ? 6.819 -3.126 -7.611 1.00 86.25 123 VAL A N 1
ATOM 919 C CA . VAL A 1 123 ? 6.544 -2.352 -8.836 1.00 86.25 123 VAL A CA 1
ATOM 920 C C . VAL A 1 123 ? 5.751 -3.180 -9.853 1.00 86.25 123 VAL A C 1
ATOM 922 O O . VAL A 1 123 ? 4.923 -2.647 -10.580 1.00 86.25 123 VAL A O 1
ATOM 925 N N . GLN A 1 124 ? 5.963 -4.498 -9.885 1.00 83.94 124 GLN A N 1
ATOM 926 C CA . GLN A 1 124 ? 5.293 -5.388 -10.837 1.00 83.94 124 GLN A CA 1
ATOM 927 C C . GLN A 1 124 ? 3.861 -5.709 -10.447 1.00 83.94 124 GLN A C 1
ATOM 929 O O . GLN A 1 124 ? 3.033 -5.920 -11.332 1.00 83.94 124 GLN A O 1
ATOM 934 N N . VAL A 1 125 ? 3.614 -5.779 -9.140 1.00 89.56 125 VAL A N 1
ATOM 935 C CA . VAL A 1 125 ? 2.307 -6.078 -8.557 1.00 89.56 125 VAL A CA 1
ATOM 936 C C . VAL A 1 125 ? 1.448 -4.813 -8.461 1.00 89.56 125 VAL A C 1
ATOM 938 O O . VAL A 1 125 ? 0.229 -4.913 -8.444 1.00 89.56 125 VAL A O 1
ATOM 941 N N . LEU A 1 126 ? 2.064 -3.624 -8.472 1.00 89.31 126 LEU A N 1
ATOM 942 C CA . LEU A 1 126 ? 1.383 -2.338 -8.302 1.00 89.31 126 LEU A CA 1
ATOM 943 C C . LEU A 1 126 ? 0.278 -2.059 -9.330 1.00 89.31 126 LEU A C 1
ATOM 945 O O . LEU A 1 126 ? -0.682 -1.389 -8.984 1.00 89.31 126 LEU A O 1
ATOM 949 N N . ASP A 1 127 ? 0.398 -2.570 -10.559 1.00 87.00 127 ASP A N 1
ATOM 950 C CA . ASP A 1 127 ? -0.631 -2.416 -11.607 1.00 87.00 127 ASP A CA 1
ATOM 951 C C . ASP A 1 127 ? -1.884 -3.268 -11.340 1.00 87.00 127 ASP A C 1
ATOM 953 O O . ASP A 1 127 ? -2.977 -2.930 -11.783 1.00 87.00 127 ASP A O 1
ATOM 957 N N . TYR A 1 128 ? -1.729 -4.361 -10.586 1.00 89.94 128 TYR A N 1
ATOM 958 C CA . TYR A 1 128 ? -2.824 -5.238 -10.149 1.00 89.94 128 TYR A CA 1
ATOM 959 C C . TYR A 1 128 ? -3.361 -4.863 -8.766 1.00 89.94 128 TYR A C 1
ATOM 961 O O . TYR A 1 128 ? -4.317 -5.461 -8.280 1.00 89.94 128 TYR A O 1
ATOM 969 N N . LEU A 1 129 ? -2.721 -3.893 -8.121 1.00 89.12 129 LEU A N 1
ATOM 970 C CA . LEU A 1 129 ? -3.239 -3.206 -6.953 1.00 89.12 129 LEU A CA 1
A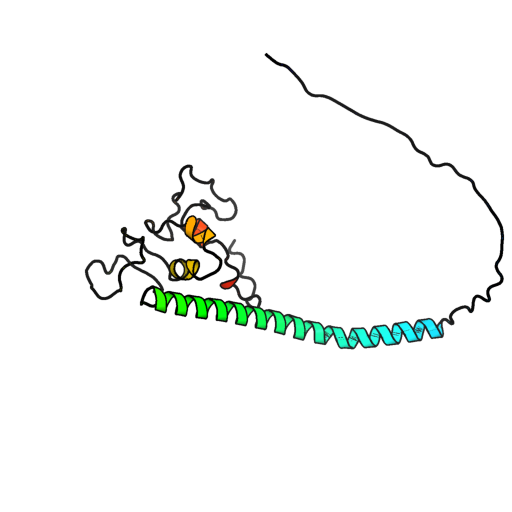TOM 971 C C . LEU A 1 129 ? -3.879 -1.900 -7.433 1.00 89.12 129 LEU A C 1
ATOM 973 O O . LEU A 1 129 ? -3.538 -1.389 -8.497 1.00 89.12 129 LEU A O 1
ATOM 977 N N . GLU A 1 130 ? -4.784 -1.317 -6.652 1.00 85.50 130 GLU A N 1
ATOM 978 C CA . GLU A 1 130 ? -5.440 -0.035 -6.975 1.00 85.50 130 GLU A CA 1
ATOM 979 C C . GLU A 1 130 ? -4.481 1.178 -6.863 1.00 85.50 130 GLU A C 1
ATOM 981 O O . GLU A 1 130 ? -4.865 2.275 -6.479 1.00 85.50 130 GLU A O 1
ATOM 986 N N . GLU A 1 131 ? -3.203 0.987 -7.202 1.00 85.62 131 GLU A N 1
ATOM 987 C CA . GLU A 1 131 ? -2.083 1.899 -6.966 1.00 85.62 131 GLU A CA 1
ATOM 988 C C . GLU A 1 131 ? -1.324 2.220 -8.278 1.00 85.62 131 GLU A C 1
ATOM 990 O O . GLU A 1 131 ? -0.152 2.609 -8.294 1.00 85.62 131 GLU A O 1
ATOM 995 N N . LYS A 1 132 ? -2.012 2.099 -9.422 1.00 84.38 132 LYS A N 1
ATOM 996 C CA . LYS A 1 132 ? -1.480 2.382 -10.769 1.00 84.38 132 LYS A CA 1
ATOM 997 C C . LYS A 1 132 ? -0.963 3.821 -10.930 1.00 84.38 132 LYS A C 1
ATOM 999 O O . LYS A 1 132 ? -0.014 4.059 -11.676 1.00 84.38 132 LYS A O 1
ATOM 1004 N N . ALA A 1 133 ? -1.541 4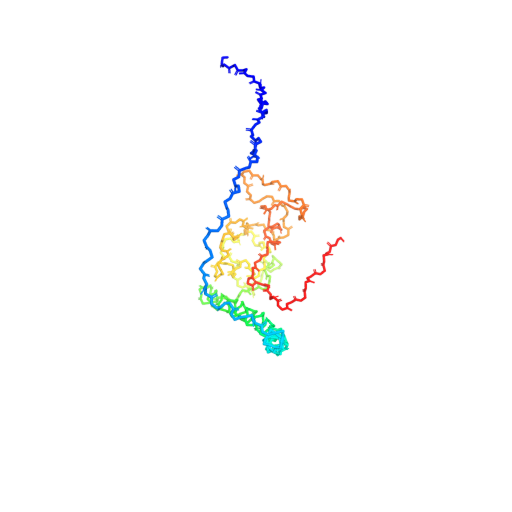.780 -10.204 1.00 87.12 133 ALA A N 1
ATOM 1005 C CA . ALA A 1 133 ? -1.106 6.179 -10.224 1.00 87.12 133 ALA A CA 1
ATOM 1006 C C . ALA A 1 133 ? 0.355 6.344 -9.766 1.00 87.12 133 ALA A C 1
ATOM 1008 O O . ALA A 1 133 ? 1.120 7.106 -10.358 1.00 87.12 133 ALA A O 1
ATOM 1009 N N . THR A 1 134 ? 0.773 5.578 -8.755 1.00 87.19 134 THR A N 1
ATOM 1010 C CA . THR A 1 134 ? 2.155 5.593 -8.262 1.00 87.19 134 THR A CA 1
ATOM 1011 C C . THR A 1 134 ? 3.116 4.986 -9.286 1.00 87.19 134 THR A C 1
ATOM 1013 O O . THR A 1 134 ? 4.209 5.525 -9.486 1.00 87.19 134 THR A O 1
ATOM 1016 N N . LEU A 1 135 ? 2.691 3.942 -10.011 1.00 87.50 135 LEU A N 1
ATOM 1017 C CA . LEU A 1 135 ? 3.478 3.349 -11.098 1.00 87.50 135 LEU A CA 1
ATOM 1018 C C . LEU A 1 135 ? 3.738 4.347 -12.236 1.00 87.50 135 LEU A C 1
ATOM 1020 O O . LEU A 1 135 ? 4.849 4.388 -12.751 1.00 87.50 135 LEU A O 1
ATOM 1024 N N . GLY A 1 136 ? 2.760 5.190 -12.583 1.00 87.75 136 GLY A N 1
ATOM 1025 C CA . GLY A 1 136 ? 2.915 6.202 -13.636 1.00 87.75 136 GLY A CA 1
ATOM 1026 C C . GLY A 1 136 ? 4.020 7.232 -13.364 1.00 87.75 136 GLY A C 1
ATOM 1027 O O . GLY A 1 136 ? 4.601 7.775 -14.297 1.00 87.75 136 GLY A O 1
ATOM 1028 N N . THR A 1 137 ? 4.353 7.470 -12.091 1.00 88.00 137 THR A N 1
ATOM 1029 C CA . THR A 1 137 ? 5.456 8.366 -11.688 1.00 88.00 137 THR A CA 1
ATOM 1030 C C . THR A 1 137 ? 6.812 7.661 -11.553 1.00 88.00 137 THR A C 1
ATOM 1032 O O . THR A 1 137 ? 7.839 8.308 -11.331 1.00 88.00 137 THR A O 1
ATOM 1035 N N . TYR A 1 138 ? 6.831 6.332 -11.660 1.00 88.06 138 TYR A N 1
ATOM 1036 C CA . TYR A 1 138 ? 8.022 5.510 -11.489 1.00 88.06 138 TYR A CA 1
ATOM 1037 C C . TYR A 1 138 ? 8.733 5.277 -12.823 1.00 88.06 138 TYR A C 1
ATOM 1039 O O . TYR A 1 138 ? 8.108 4.911 -13.816 1.00 88.06 138 TYR A O 1
ATOM 1047 N N . ASN A 1 139 ? 10.059 5.422 -12.851 1.00 88.31 139 ASN A N 1
ATOM 1048 C CA . ASN A 1 139 ? 10.844 5.197 -14.060 1.00 88.31 139 ASN A CA 1
ATOM 1049 C C . ASN A 1 139 ? 11.560 3.839 -14.010 1.00 88.31 139 ASN A C 1
ATOM 1051 O O . ASN A 1 139 ? 12.522 3.650 -13.263 1.00 88.31 139 ASN A O 1
ATOM 1055 N N . LEU A 1 140 ? 11.120 2.908 -14.861 1.00 84.56 140 LEU A N 1
ATOM 1056 C CA . LEU A 1 140 ? 11.683 1.558 -15.000 1.00 84.56 140 LEU A CA 1
ATOM 1057 C C . LEU A 1 140 ? 13.084 1.511 -15.638 1.00 84.56 140 LEU A C 1
ATOM 1059 O O . LEU A 1 140 ? 13.646 0.433 -15.766 1.00 84.56 140 LEU A O 1
ATOM 1063 N N . GLN A 1 141 ? 13.642 2.644 -16.067 1.00 84.44 141 GLN A N 1
ATOM 1064 C CA . GLN A 1 141 ? 14.984 2.736 -16.660 1.00 84.44 141 GLN A CA 1
ATOM 1065 C C . GLN A 1 141 ? 16.047 3.186 -15.653 1.00 84.44 141 GLN A C 1
ATOM 1067 O O . GLN A 1 141 ? 17.220 3.306 -15.998 1.00 84.44 141 GLN A O 1
ATOM 1072 N N . LYS A 1 142 ? 15.648 3.491 -14.415 1.00 86.38 142 LYS A N 1
ATOM 1073 C CA . LYS A 1 142 ? 16.543 3.919 -13.337 1.00 86.38 142 LYS A CA 1
ATOM 1074 C C . LYS A 1 142 ? 16.439 2.940 -12.177 1.00 86.38 142 LYS A C 1
ATOM 1076 O O . LYS A 1 142 ? 15.364 2.432 -11.887 1.00 86.38 142 LYS A O 1
ATOM 1081 N N . HIS A 1 143 ? 17.535 2.718 -11.456 1.00 86.12 143 HIS A N 1
ATOM 1082 C CA . HIS A 1 143 ? 17.499 1.912 -10.232 1.00 86.12 143 HIS A CA 1
ATOM 1083 C C . HIS A 1 143 ? 16.492 2.467 -9.217 1.00 86.12 143 HIS A C 1
ATOM 1085 O O . HIS A 1 143 ? 16.229 3.673 -9.176 1.00 86.12 143 HIS A O 1
ATOM 1091 N N . TRP A 1 144 ? 15.948 1.597 -8.368 1.00 87.00 144 TRP A N 1
ATOM 1092 C CA . TRP A 1 144 ? 14.994 2.005 -7.335 1.00 87.00 144 TRP A CA 1
ATOM 1093 C C . TRP A 1 144 ? 15.566 3.034 -6.344 1.00 87.00 144 TRP A C 1
ATOM 1095 O O . TRP A 1 144 ? 14.825 3.892 -5.879 1.00 87.00 144 TRP A O 1
ATOM 1105 N N . TYR A 1 145 ? 16.871 2.986 -6.058 1.00 86.81 145 TYR A N 1
ATOM 1106 C CA . TYR A 1 145 ? 17.567 3.907 -5.148 1.00 86.81 145 TYR A CA 1
ATOM 1107 C C . TYR A 1 145 ? 18.011 5.216 -5.821 1.00 86.81 145 TYR A C 1
ATOM 1109 O O . TYR A 1 145 ? 18.704 6.030 -5.214 1.00 86.81 145 TYR A O 1
ATOM 1117 N N . ASN A 1 146 ? 17.651 5.432 -7.089 1.00 89.38 146 ASN A N 1
ATOM 1118 C C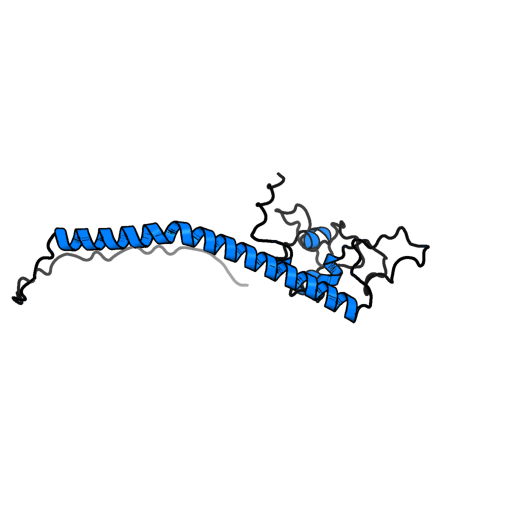A . ASN A 1 146 ? 18.040 6.636 -7.806 1.00 89.38 146 ASN A CA 1
ATOM 1119 C C . ASN A 1 146 ? 17.233 7.852 -7.307 1.00 89.38 146 ASN A C 1
ATOM 1121 O O . ASN A 1 146 ? 16.000 7.840 -7.325 1.00 89.38 146 ASN A O 1
ATOM 1125 N N . SER A 1 147 ? 17.942 8.904 -6.892 1.00 88.62 147 SER A N 1
ATOM 1126 C CA . SER A 1 147 ? 17.390 10.173 -6.387 1.00 88.62 147 SER A CA 1
ATOM 1127 C C . SER A 1 147 ? 17.219 11.260 -7.455 1.00 88.62 147 SER A C 1
ATOM 1129 O O . SER A 1 147 ? 16.753 12.363 -7.164 1.00 88.62 147 SER A O 1
ATOM 1131 N N . THR A 1 148 ? 17.564 10.958 -8.706 1.00 88.38 148 THR A N 1
ATOM 1132 C CA . THR A 1 148 ? 17.384 11.864 -9.844 1.00 88.38 148 THR A CA 1
ATOM 1133 C C . THR A 1 148 ? 15.909 11.926 -10.227 1.00 88.38 148 THR A C 1
ATOM 1135 O O . THR A 1 148 ? 15.209 10.918 -10.181 1.00 88.38 148 THR A O 1
ATOM 1138 N N . THR A 1 149 ? 15.459 13.100 -10.668 1.00 88.88 149 THR A N 1
ATOM 1139 C CA . THR A 1 149 ? 14.103 13.329 -11.186 1.00 88.88 149 THR A CA 1
ATOM 1140 C C . THR A 1 149 ? 13.686 12.312 -12.260 1.00 88.88 149 THR A C 1
ATOM 1142 O O . THR A 1 149 ? 14.480 11.987 -13.150 1.00 88.88 149 THR A O 1
ATOM 1145 N N . ASN A 1 150 ? 12.439 11.836 -12.217 1.00 87.56 150 ASN A N 1
ATOM 1146 C CA . ASN A 1 150 ? 11.810 11.111 -13.327 1.00 87.56 150 ASN A CA 1
ATOM 1147 C C . ASN A 1 150 ? 11.003 12.020 -14.264 1.00 87.56 150 ASN A C 1
ATOM 1149 O O . ASN A 1 150 ? 10.628 11.564 -15.342 1.00 87.56 150 ASN A O 1
ATOM 1153 N N . SER A 1 151 ? 10.758 13.275 -13.875 1.00 83.94 151 SER A N 1
ATOM 1154 C CA . SER A 1 151 ? 9.894 14.215 -14.595 1.00 83.94 151 SER A CA 1
ATOM 1155 C C . SER A 1 151 ? 10.681 15.405 -15.151 1.00 83.94 151 SER A C 1
ATOM 1157 O O . SER A 1 151 ? 11.709 15.820 -14.607 1.00 83.94 151 SER A O 1
ATOM 1159 N N . SER A 1 152 ? 10.189 15.972 -16.251 1.00 82.75 152 SER A N 1
ATOM 1160 C CA . SER A 1 152 ? 10.638 17.266 -16.768 1.00 82.75 152 SER A CA 1
ATOM 1161 C C . SER A 1 152 ? 9.419 18.191 -16.859 1.00 82.75 152 SER A C 1
ATOM 1163 O O . SER A 1 152 ? 8.515 17.884 -17.636 1.00 82.75 152 SER A O 1
ATOM 1165 N N . PRO A 1 153 ? 9.347 19.282 -16.074 1.00 82.12 153 PRO A N 1
ATOM 1166 C CA . PRO A 1 153 ? 10.347 19.756 -15.112 1.00 82.12 153 PRO A CA 1
ATOM 1167 C C . PRO A 1 153 ? 10.458 18.868 -13.857 1.00 82.12 153 PRO A C 1
ATOM 1169 O O . PRO A 1 153 ? 9.541 18.122 -13.519 1.00 82.12 153 PRO A O 1
ATOM 1172 N N . ALA A 1 154 ? 11.601 18.955 -13.172 1.00 80.75 154 ALA A N 1
ATOM 1173 C CA . ALA A 1 154 ? 11.873 18.199 -11.951 1.00 80.75 154 ALA A CA 1
ATOM 1174 C C . ALA A 1 154 ? 11.058 18.718 -10.758 1.00 80.75 154 ALA A C 1
ATOM 1176 O O . ALA A 1 154 ? 10.985 19.930 -10.544 1.00 80.75 154 ALA A O 1
ATOM 1177 N N . SER A 1 155 ? 10.537 17.816 -9.926 1.00 82.31 155 SER A N 1
ATOM 1178 C CA . SER A 1 155 ? 9.901 18.193 -8.659 1.00 82.31 155 SER A CA 1
ATOM 1179 C C . SER A 1 155 ? 10.921 18.737 -7.651 1.00 82.31 155 SER A C 1
ATOM 1181 O O . SER A 1 155 ? 12.102 18.366 -7.671 1.00 82.31 155 SER A O 1
ATOM 1183 N N . SER A 1 156 ? 10.478 19.625 -6.757 1.00 83.12 156 SER A N 1
ATOM 1184 C CA . SER A 1 156 ? 11.281 20.096 -5.626 1.00 83.12 156 SER A CA 1
ATOM 1185 C C . SER A 1 156 ? 11.636 18.947 -4.674 1.00 83.12 156 SER A C 1
ATOM 1187 O O . SER A 1 156 ? 10.977 17.908 -4.640 1.00 83.12 156 SER A O 1
ATOM 1189 N N . ILE A 1 157 ? 12.694 19.128 -3.883 1.00 86.19 157 ILE A N 1
ATOM 1190 C CA . ILE A 1 157 ? 13.058 18.169 -2.833 1.00 86.19 157 ILE A CA 1
ATOM 1191 C C . ILE A 1 157 ? 11.964 18.191 -1.761 1.00 86.19 157 ILE A C 1
ATOM 1193 O O . ILE A 1 157 ? 11.566 19.262 -1.305 1.00 86.19 157 ILE A O 1
ATOM 1197 N N . ASP A 1 158 ? 11.474 17.015 -1.378 1.00 83.12 158 ASP A N 1
ATOM 1198 C CA . ASP A 1 158 ? 10.501 16.869 -0.305 1.00 83.12 158 ASP A CA 1
ATOM 1199 C C . ASP A 1 158 ? 11.212 17.012 1.049 1.00 83.12 158 ASP A C 1
ATOM 1201 O O . ASP A 1 158 ? 12.140 16.262 1.361 1.00 83.12 158 ASP A O 1
ATOM 1205 N N . ALA A 1 159 ? 10.783 17.986 1.854 1.00 81.00 159 ALA A N 1
ATOM 1206 C CA . ALA A 1 159 ? 11.410 18.300 3.137 1.00 81.00 159 ALA A CA 1
ATOM 1207 C C . ALA A 1 159 ? 11.259 17.183 4.187 1.00 81.00 159 ALA A C 1
ATOM 1209 O O . ALA A 1 159 ? 12.052 17.120 5.121 1.00 81.00 159 ALA A O 1
ATOM 1210 N N . SER A 1 160 ? 10.262 16.304 4.046 1.00 82.25 160 SER A N 1
ATOM 1211 C CA . SER A 1 160 ? 10.033 15.180 4.961 1.00 82.25 160 SER A CA 1
ATOM 1212 C C . SER A 1 160 ? 10.862 13.945 4.610 1.00 82.25 160 SER A C 1
ATOM 1214 O O . SER A 1 160 ? 11.209 13.168 5.496 1.00 82.25 160 SER A O 1
ATOM 1216 N N . LEU A 1 161 ? 11.194 13.767 3.327 1.00 78.00 161 LEU A N 1
ATOM 1217 C CA . LEU A 1 161 ? 11.921 12.598 2.827 1.00 78.00 161 LEU A CA 1
ATOM 1218 C C . LEU A 1 161 ? 13.404 12.876 2.532 1.00 78.00 161 LEU A C 1
ATOM 1220 O O . LEU A 1 161 ? 14.172 11.931 2.373 1.00 78.00 161 LEU A O 1
ATOM 1224 N N . GLY A 1 162 ? 13.813 14.142 2.396 1.00 84.62 162 GLY A N 1
ATOM 1225 C CA . GLY A 1 162 ? 15.179 14.519 2.004 1.00 84.62 162 GLY A CA 1
ATOM 1226 C C . GLY A 1 162 ? 15.545 14.134 0.563 1.00 84.62 162 GLY A C 1
ATOM 1227 O O . GLY A 1 162 ? 16.706 14.212 0.167 1.00 84.62 162 GLY A O 1
ATOM 1228 N N . VAL A 1 163 ? 14.562 13.715 -0.237 1.00 86.69 163 VAL A N 1
ATOM 1229 C CA . VAL A 1 163 ? 14.706 13.291 -1.637 1.00 86.69 163 VAL A CA 1
ATOM 1230 C C . VAL A 1 163 ? 13.616 13.926 -2.495 1.00 86.69 163 VAL A C 1
ATOM 1232 O O . VAL A 1 163 ? 12.609 14.415 -1.987 1.00 86.69 163 VAL A O 1
ATOM 1235 N N . ARG A 1 164 ? 13.797 13.940 -3.818 1.00 87.25 164 ARG A N 1
ATOM 1236 C CA . ARG A 1 164 ? 12.771 14.457 -4.738 1.00 87.25 164 ARG A CA 1
ATOM 1237 C C . ARG A 1 164 ? 11.574 13.510 -4.791 1.00 87.25 164 ARG A C 1
ATOM 1239 O O . ARG A 1 164 ? 11.761 12.307 -4.979 1.00 87.25 164 ARG A O 1
ATOM 1246 N N . ALA A 1 165 ? 10.359 14.040 -4.686 1.00 86.31 165 ALA A N 1
ATOM 1247 C CA . ALA A 1 165 ? 9.132 13.235 -4.672 1.00 86.31 165 ALA A CA 1
ATOM 1248 C C . ALA A 1 165 ? 8.857 12.502 -6.002 1.00 86.31 165 ALA A C 1
ATOM 1250 O O . ALA A 1 165 ? 8.141 11.498 -6.029 1.00 86.31 165 ALA A O 1
ATOM 1251 N N . ASP A 1 166 ? 9.428 13.005 -7.098 1.00 88.12 166 ASP A N 1
ATOM 1252 C CA . ASP A 1 166 ? 9.375 12.421 -8.441 1.00 88.12 166 ASP A CA 1
ATOM 1253 C C . ASP A 1 166 ? 10.589 11.552 -8.791 1.00 88.12 166 ASP A C 1
ATOM 1255 O O . ASP A 1 166 ? 10.688 11.081 -9.918 1.00 88.12 166 ASP A O 1
ATOM 1259 N N . SER A 1 167 ? 11.527 11.345 -7.867 1.00 90.38 167 SER A N 1
ATOM 1260 C CA . SER A 1 167 ? 12.608 10.374 -8.053 1.00 90.38 167 SER A CA 1
ATOM 1261 C C . SER A 1 167 ? 12.140 8.960 -7.715 1.00 90.38 167 SER A C 1
ATOM 1263 O O . SER A 1 167 ? 11.199 8.778 -6.944 1.00 90.38 167 SER A O 1
ATOM 1265 N N . ASN A 1 168 ? 12.819 7.932 -8.228 1.00 89.88 168 ASN A N 1
ATOM 1266 C CA . ASN A 1 168 ? 12.467 6.543 -7.915 1.00 89.88 168 ASN A CA 1
ATOM 1267 C C . ASN A 1 168 ? 12.510 6.240 -6.414 1.00 89.88 168 ASN A C 1
ATOM 1269 O O . ASN A 1 168 ? 11.622 5.545 -5.919 1.00 89.88 168 ASN A O 1
ATOM 1273 N N . ILE A 1 169 ? 13.491 6.788 -5.691 1.00 88.94 169 ILE A N 1
ATOM 1274 C CA . ILE A 1 169 ? 13.572 6.630 -4.235 1.00 88.94 169 ILE A CA 1
ATOM 1275 C C . ILE A 1 169 ? 12.396 7.321 -3.528 1.00 88.94 169 ILE A C 1
ATOM 1277 O O . ILE A 1 169 ? 11.805 6.726 -2.633 1.00 88.94 169 ILE A O 1
ATOM 1281 N N . GLY A 1 170 ? 11.986 8.514 -3.977 1.00 88.62 170 GLY A N 1
ATOM 1282 C CA . GLY A 1 170 ? 10.823 9.226 -3.431 1.00 88.62 170 GLY A CA 1
ATOM 1283 C C . GLY A 1 170 ? 9.484 8.554 -3.753 1.00 88.62 170 GLY A C 1
ATOM 1284 O O . GLY A 1 170 ? 8.563 8.552 -2.942 1.00 88.62 170 GLY A O 1
ATOM 1285 N N . VAL A 1 171 ? 9.365 7.910 -4.913 1.00 88.69 171 VAL A N 1
ATOM 1286 C CA . VAL A 1 171 ? 8.191 7.091 -5.244 1.00 88.69 171 VAL A CA 1
ATOM 1287 C C . VAL A 1 171 ? 8.183 5.804 -4.408 1.00 88.69 171 VAL A C 1
ATOM 1289 O O . VAL A 1 171 ? 7.129 5.365 -3.951 1.00 88.69 171 VAL A O 1
ATOM 1292 N N . ALA A 1 172 ? 9.352 5.214 -4.143 1.00 87.00 172 ALA A N 1
ATOM 1293 C CA . ALA A 1 172 ? 9.485 3.995 -3.348 1.00 87.00 172 ALA A CA 1
ATOM 1294 C C . ALA A 1 172 ? 9.183 4.183 -1.849 1.00 87.00 172 ALA A C 1
ATOM 1296 O O . ALA A 1 172 ? 8.883 3.188 -1.177 1.00 87.00 172 ALA A O 1
ATOM 1297 N N . THR A 1 173 ? 9.245 5.414 -1.332 1.00 85.88 173 THR A N 1
ATOM 1298 C CA . THR A 1 173 ? 8.866 5.753 0.050 1.00 85.88 173 THR A CA 1
ATOM 1299 C C . THR A 1 173 ? 7.370 6.018 0.224 1.00 85.88 173 THR A C 1
ATOM 1301 O O . THR A 1 173 ? 6.904 6.072 1.365 1.00 85.88 173 THR A O 1
ATOM 1304 N N . ARG A 1 174 ? 6.585 6.131 -0.860 1.00 84.94 174 ARG A N 1
ATOM 1305 C CA . ARG A 1 174 ? 5.128 6.309 -0.762 1.00 84.94 174 ARG A CA 1
ATOM 1306 C C . ARG A 1 174 ? 4.486 5.127 -0.044 1.00 84.94 174 ARG A C 1
ATOM 1308 O O . ARG A 1 174 ? 4.747 3.959 -0.342 1.00 84.94 174 ARG A O 1
ATOM 1315 N N . THR A 1 175 ? 3.625 5.433 0.920 1.00 86.56 175 THR A N 1
ATOM 1316 C CA . THR A 1 175 ? 2.943 4.414 1.713 1.00 86.56 175 THR A CA 1
ATOM 1317 C C . THR A 1 175 ? 1.702 3.918 0.984 1.00 86.56 175 THR A C 1
ATOM 1319 O O . THR A 1 175 ? 0.738 4.663 0.843 1.00 86.56 175 THR A O 1
ATOM 1322 N N . VAL A 1 176 ? 1.695 2.644 0.600 1.00 88.31 176 VAL A N 1
ATOM 1323 C CA . VAL A 1 176 ? 0.507 1.966 0.062 1.00 88.31 176 VAL A CA 1
ATOM 1324 C C . VAL A 1 176 ? -0.208 1.253 1.207 1.00 88.31 176 VAL A C 1
ATOM 1326 O O . VAL A 1 176 ? 0.409 0.483 1.951 1.00 88.31 176 VAL A O 1
ATOM 1329 N N . SER A 1 177 ? -1.505 1.511 1.365 1.00 85.81 177 SER A N 1
ATOM 1330 C CA . SER A 1 177 ? -2.320 0.991 2.475 1.00 85.81 177 SER A CA 1
ATOM 1331 C C . SER A 1 177 ? -2.377 -0.539 2.499 1.00 85.81 177 SER A C 1
ATOM 1333 O O . SER A 1 177 ? -2.297 -1.134 3.572 1.00 85.81 177 SER A O 1
ATOM 1335 N N . VAL A 1 178 ? -2.413 -1.178 1.326 1.00 90.44 178 VAL A N 1
ATOM 1336 C CA . VAL A 1 178 ? -2.390 -2.641 1.163 1.00 90.44 178 VAL A CA 1
ATOM 1337 C C . VAL A 1 178 ? -1.163 -3.296 1.808 1.00 90.44 178 VAL A C 1
ATOM 1339 O O . VAL A 1 178 ? -1.280 -4.379 2.376 1.00 90.44 178 VAL A O 1
ATOM 1342 N N . PHE A 1 179 ? 0.008 -2.649 1.796 1.00 89.31 179 PHE A N 1
ATOM 1343 C CA . PHE A 1 179 ? 1.223 -3.219 2.398 1.00 89.31 179 PHE A CA 1
ATOM 1344 C C . PHE A 1 179 ? 1.314 -3.003 3.912 1.00 89.31 179 PHE A C 1
ATOM 1346 O O . PHE A 1 179 ? 2.238 -3.509 4.549 1.00 89.31 179 PHE A O 1
ATOM 1353 N N . ARG A 1 180 ? 0.384 -2.250 4.511 1.00 89.38 180 ARG A N 1
ATOM 1354 C CA . ARG A 1 180 ? 0.381 -1.975 5.949 1.00 89.38 180 ARG A CA 1
ATOM 1355 C C . ARG A 1 180 ? -0.747 -2.736 6.621 1.00 89.38 180 ARG A C 1
ATOM 1357 O O . ARG A 1 180 ? -1.920 -2.583 6.291 1.00 89.38 180 ARG A O 1
ATOM 1364 N N . CYS A 1 181 ? -0.387 -3.517 7.630 1.00 90.88 181 CYS A N 1
ATOM 1365 C CA . CYS A 1 181 ? -1.367 -4.093 8.531 1.00 90.88 181 CYS A CA 1
ATOM 1366 C C . CYS A 1 181 ? -1.635 -3.129 9.691 1.00 90.88 181 CYS A C 1
ATOM 1368 O O . CYS A 1 181 ? -0.689 -2.742 10.378 1.00 90.88 181 CYS A O 1
ATOM 1370 N N . PRO A 1 182 ? -2.904 -2.775 9.973 1.00 88.81 182 PRO A N 1
ATOM 1371 C CA . PRO A 1 182 ? -3.251 -1.937 11.117 1.00 88.81 182 PRO A CA 1
ATOM 1372 C C . PRO A 1 182 ? -2.872 -2.563 12.457 1.00 88.81 182 PRO A C 1
ATOM 1374 O O . PRO A 1 182 ? -2.827 -1.851 13.451 1.00 88.81 182 PRO A O 1
ATOM 1377 N N . THR A 1 183 ? -2.643 -3.880 12.499 1.00 86.44 183 THR A N 1
ATOM 1378 C CA . THR A 1 183 ? -2.158 -4.639 13.660 1.00 86.44 183 THR A CA 1
ATOM 1379 C C . THR A 1 183 ? -0.662 -4.470 13.913 1.00 86.44 183 THR A C 1
ATOM 1381 O O . THR A 1 183 ? -0.214 -4.757 15.020 1.00 86.44 183 THR A O 1
ATOM 1384 N N . ALA A 1 184 ? 0.111 -4.002 12.928 1.00 84.19 184 ALA A N 1
ATOM 1385 C CA . ALA A 1 184 ? 1.541 -3.798 13.100 1.00 84.19 184 ALA A CA 1
ATOM 1386 C C . ALA A 1 184 ? 1.803 -2.671 14.119 1.00 84.19 184 ALA A C 1
ATOM 1388 O O . ALA A 1 184 ? 1.105 -1.648 14.086 1.00 84.19 184 ALA A O 1
ATOM 1389 N N . PRO A 1 185 ? 2.794 -2.825 15.017 1.00 78.94 185 PRO A N 1
ATOM 1390 C CA . PRO A 1 185 ? 3.235 -1.727 15.867 1.00 78.94 185 PRO A CA 1
ATOM 1391 C C . PRO A 1 185 ? 3.693 -0.556 14.988 1.00 78.94 185 PRO A C 1
ATOM 1393 O O . PRO A 1 185 ? 4.253 -0.760 13.907 1.00 78.94 185 PRO A O 1
ATOM 1396 N N . ALA A 1 186 ? 3.422 0.678 15.422 1.00 72.44 186 ALA A N 1
ATOM 1397 C CA . ALA A 1 186 ? 3.892 1.854 14.703 1.00 72.44 186 ALA A CA 1
ATOM 1398 C C . ALA A 1 186 ? 5.419 1.774 14.579 1.00 72.44 186 ALA A C 1
ATOM 1400 O O . ALA A 1 186 ? 6.109 1.580 15.581 1.00 72.44 186 ALA A O 1
ATOM 1401 N N . ALA A 1 187 ? 5.935 1.880 13.352 1.00 64.19 187 ALA A N 1
ATOM 1402 C CA . ALA A 1 187 ? 7.373 1.888 13.136 1.00 64.19 187 ALA A CA 1
ATOM 1403 C C . ALA A 1 187 ? 7.989 3.034 13.959 1.00 64.19 187 ALA A C 1
ATOM 1405 O O . ALA A 1 187 ? 7.429 4.140 13.945 1.00 64.19 187 ALA A O 1
ATOM 1406 N N . PRO A 1 188 ? 9.099 2.798 14.683 1.00 59.09 188 PRO A N 1
ATOM 1407 C CA . PRO A 1 188 ? 9.812 3.881 15.337 1.00 59.09 188 PRO A CA 1
ATOM 1408 C C . PRO A 1 188 ? 10.181 4.916 14.273 1.00 59.09 188 PRO A C 1
ATOM 1410 O O . PRO A 1 188 ? 10.645 4.564 13.186 1.00 59.09 188 PRO A O 1
ATOM 1413 N N . LYS A 1 189 ? 9.923 6.195 14.560 1.00 48.97 189 LYS A N 1
ATOM 1414 C CA . LYS A 1 189 ? 10.407 7.280 13.708 1.00 48.97 189 LYS A CA 1
ATOM 1415 C C . LYS A 1 189 ? 11.932 7.219 13.764 1.00 48.97 189 LYS A C 1
ATOM 1417 O O . LYS A 1 189 ? 12.499 7.438 14.829 1.00 48.97 189 LYS A O 1
ATOM 1422 N N . ILE A 1 190 ? 12.569 6.852 12.658 1.00 50.50 190 ILE A N 1
ATOM 1423 C CA . ILE A 1 190 ? 14.020 6.957 12.518 1.00 50.50 190 ILE A CA 1
ATOM 1424 C C . ILE A 1 190 ? 14.293 8.460 12.408 1.00 50.50 190 ILE A C 1
ATOM 1426 O O . ILE A 1 190 ? 13.970 9.053 11.379 1.00 50.50 190 ILE A O 1
ATOM 1430 N N . SER A 1 191 ? 14.731 9.078 13.510 1.00 43.50 191 SER A N 1
ATOM 1431 C CA . SER A 1 191 ? 15.259 10.448 13.520 1.00 43.50 191 SER A CA 1
ATOM 1432 C C . SER A 1 191 ? 16.731 10.436 13.156 1.00 43.50 191 SER A C 1
ATOM 1434 O O . SER A 1 191 ? 17.430 9.584 13.753 1.00 43.50 191 SER A O 1
#

Foldseek 3Di:
DDDDDDDDDDDDDDDDDDDDDDDDDDDPPDPPPPDDPVNVVVVVVVVVVVVVVVVVVVVVVVVVVLVVVLVVLVVLLVVLQVVLCVVVVDGQDQKQDCPVVPDPPDPDDPPQQPLSAIDGSCLSSCVSPPNVVLNVLAHNPYHLPFLDAPDVVFADQDPVQRGGCSTSVNSVPDDDPSVDRSPDDDDPPPD